Protein AF-A0A813HAI1-F1 (afdb_monomer)

Radius of gyration: 21.04 Å; Cα contacts (8 Å, |Δi|>4): 151; chains: 1; bounding box: 71×45×46 Å

Secondary structure (DSSP, 8-state):
------------GGGS-HHHHHHHHHHHHHHHHHHHHHHHHHTT-HHHHHHHHHHHHHHHHHTTT-TTTHHHHHHHHTSHHHHHHTT-GGGGHHHHHHHHHHHHHHHHHHHHHHHHHHGGGGGG-HHHHHHHHHHHHHHHHHHHHHHHHHHHHHHH---TT-----TTPPP-------

Sequence (178 aa):
MVVPMGMPMSGGLASLPDEARSLLQKTKYFVMGMWFFGLLFAIYSPISALSTLCLAIFGTYLLMEDPQMSNCYAIIRRSLVGQCCGTGGMQMLMPFLLLSAINTLVDSMQLIQLFSVYGVATFKFVPIDLLIGIWVCELGSTVLCYRVMKLVLPTMQGPLDAYQQLPNGPPGQQLGFA

pLDDT: mean 85.38, std 16.86, range [42.47, 98.31]

Solvent-accessible surface area (backbone atoms only — not comparable to full-atom values): 10055 Å² total; per-residue (Å²): 133,88,72,80,76,74,77,82,74,78,67,56,79,87,72,49,56,68,68,42,49,55,43,54,65,53,38,50,58,26,33,53,44,20,46,54,34,19,59,60,38,30,77,80,40,50,78,69,19,45,59,44,40,51,49,23,50,40,42,38,32,38,38,46,87,38,81,88,43,33,66,60,31,57,57,48,48,75,38,77,60,23,75,74,61,54,92,42,24,76,75,30,47,60,63,40,35,54,51,28,47,52,51,31,52,54,47,50,52,52,50,52,54,50,40,72,74,46,47,80,64,42,80,76,39,66,72,52,55,34,49,50,52,32,40,52,21,30,44,52,32,26,56,43,46,51,50,35,48,62,63,49,50,61,72,67,59,56,69,93,68,79,65,72,73,62,96,78,62,75,82,79,77,81,79,77,82,127

Nearest PDB structures (foldseek):
  8ipr-assembly2_D  TM=3.486E-01  e=5.321E+00  Mycolicibacterium smegmatis
  6xyn-assembly1_A-2  TM=2.682E-01  e=4.360E+00  Escherichia coli

Mean predicted aligned error: 8.6 Å

Organism: Polarella glacialis (NCBI:txid89957)

Foldseek 3Di:
DDDPPQDPPVDALVPADPVLNVLLVVLVVLLVLLVVLLVVLCVVPVVLSVLSVVLSLLSLLQCCVPPVSVVVVVVSCPDPVVVVCPNGHPSSLVVSLVSLVVNLVVLVVVLVVLCVVCPPVQVVDPSSVSSVSSSCSSVSSNVSSVVSCVRVVVVVPPDPPVPPPDPDDDPDDPPDDD

Structure (mmCIF, N/CA/C/O backbone):
data_AF-A0A813HAI1-F1
#
_entry.id   AF-A0A813HAI1-F1
#
loop_
_atom_site.group_PDB
_atom_site.id
_atom_site.type_symbol
_atom_site.label_atom_id
_atom_site.label_alt_id
_atom_site.label_comp_id
_atom_site.label_asym_id
_atom_site.label_entity_id
_atom_site.label_seq_id
_atom_site.pdbx_PDB_ins_code
_atom_site.Cartn_x
_atom_site.Cartn_y
_atom_site.Cartn_z
_atom_site.occupancy
_atom_site.B_iso_or_equiv
_atom_site.auth_seq_id
_atom_site.auth_comp_id
_atom_site.auth_asym_id
_atom_site.auth_atom_id
_atom_site.pdbx_PDB_model_num
ATOM 1 N N . MET A 1 1 ? 32.403 5.698 -0.253 1.00 43.53 1 MET A N 1
ATOM 2 C CA . MET A 1 1 ? 30.952 5.827 -0.010 1.00 43.53 1 MET A CA 1
ATOM 3 C C . MET A 1 1 ? 30.267 5.131 -1.171 1.00 43.53 1 MET A C 1
ATOM 5 O O . MET A 1 1 ? 30.341 5.626 -2.287 1.00 43.53 1 MET A O 1
ATOM 9 N N . VAL A 1 2 ? 29.779 3.909 -0.960 1.00 42.47 2 VAL A N 1
ATOM 10 C CA . VAL A 1 2 ? 29.146 3.131 -2.031 1.00 42.47 2 VAL A CA 1
ATOM 11 C C . VAL A 1 2 ? 27.740 3.691 -2.189 1.00 42.47 2 VAL A C 1
ATOM 13 O O . VAL A 1 2 ? 26.884 3.455 -1.344 1.00 42.47 2 VAL A O 1
ATOM 16 N N . VAL A 1 3 ? 27.534 4.518 -3.212 1.00 49.94 3 VAL A N 1
ATOM 17 C CA . VAL A 1 3 ? 26.191 4.928 -3.622 1.00 49.94 3 VAL A CA 1
ATOM 18 C C . VAL A 1 3 ? 25.559 3.684 -4.245 1.00 49.94 3 VAL A C 1
ATOM 20 O O . VAL A 1 3 ? 26.134 3.159 -5.202 1.00 49.94 3 VAL A O 1
ATOM 23 N N . PRO A 1 4 ? 24.439 3.163 -3.715 1.00 46.22 4 PRO A N 1
ATOM 24 C CA . PRO A 1 4 ? 23.741 2.077 -4.375 1.00 46.22 4 PRO A CA 1
ATOM 25 C C . PRO A 1 4 ? 23.307 2.594 -5.746 1.00 46.22 4 PRO A C 1
ATOM 27 O O . PRO A 1 4 ? 22.450 3.472 -5.843 1.00 46.22 4 PRO A O 1
ATOM 30 N N . MET A 1 5 ? 23.949 2.101 -6.807 1.00 50.53 5 MET A N 1
ATOM 31 C CA . MET A 1 5 ? 23.476 2.333 -8.164 1.00 50.53 5 MET A CA 1
ATOM 32 C C . MET A 1 5 ? 22.114 1.657 -8.258 1.00 50.53 5 MET A C 1
ATOM 34 O O . MET A 1 5 ? 22.016 0.432 -8.196 1.00 50.53 5 MET A O 1
ATOM 38 N N . GLY A 1 6 ? 21.061 2.475 -8.320 1.00 52.41 6 GLY A N 1
ATOM 39 C CA . GLY A 1 6 ? 19.710 1.998 -8.555 1.00 52.41 6 GLY A CA 1
ATOM 40 C C . GLY A 1 6 ? 19.733 1.119 -9.795 1.00 52.41 6 GLY A C 1
ATOM 41 O O . GLY A 1 6 ? 20.177 1.561 -10.854 1.00 52.41 6 GLY A O 1
ATOM 42 N N . MET A 1 7 ? 19.316 -0.137 -9.644 1.00 54.88 7 MET A N 1
ATOM 43 C CA . MET 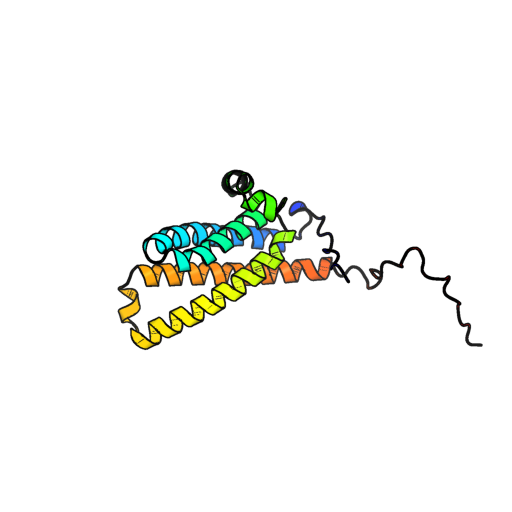A 1 7 ? 19.166 -1.035 -10.781 1.00 54.88 7 MET A CA 1
ATOM 44 C C . MET A 1 7 ? 18.286 -0.325 -11.815 1.00 54.88 7 MET A C 1
ATOM 46 O O . MET A 1 7 ? 17.166 0.069 -11.465 1.00 54.88 7 MET A O 1
ATOM 50 N N . PRO A 1 8 ? 18.761 -0.109 -13.054 1.00 50.34 8 PRO A N 1
ATOM 51 C CA . PRO A 1 8 ? 17.950 0.518 -14.077 1.00 50.34 8 PRO A CA 1
ATOM 52 C C . PRO A 1 8 ? 16.830 -0.452 -14.463 1.00 50.34 8 PRO A C 1
ATOM 54 O O . PRO A 1 8 ? 16.959 -1.251 -15.384 1.00 50.34 8 PRO A O 1
ATOM 57 N N . MET A 1 9 ? 15.695 -0.373 -13.765 1.00 57.38 9 MET A N 1
ATOM 58 C CA . MET A 1 9 ? 14.415 -0.826 -14.301 1.00 57.38 9 MET A CA 1
ATOM 59 C C . MET A 1 9 ? 14.010 0.161 -15.398 1.00 57.38 9 MET A C 1
ATOM 61 O O . MET A 1 9 ? 13.201 1.057 -15.166 1.00 57.38 9 MET A O 1
ATOM 65 N N . SER A 1 10 ? 14.646 0.067 -16.568 1.00 53.22 10 SER A N 1
ATOM 66 C CA . SER A 1 10 ? 14.327 0.895 -17.740 1.00 53.22 10 SER A CA 1
ATOM 67 C C . SER A 1 10 ? 13.237 0.283 -18.629 1.00 53.22 10 SER A C 1
ATOM 69 O O . SER A 1 10 ? 12.880 0.869 -19.648 1.00 53.22 10 SER A O 1
ATOM 71 N N . GLY A 1 11 ? 12.671 -0.865 -18.245 1.00 63.75 11 GLY A N 1
ATOM 72 C CA . GLY A 1 11 ? 11.485 -1.428 -18.889 1.00 63.75 11 GLY A CA 1
ATOM 73 C C . GLY A 1 11 ? 10.212 -0.730 -18.409 1.00 63.75 11 GLY A C 1
ATOM 74 O O . GLY A 1 11 ? 9.909 -0.759 -17.215 1.00 63.75 11 GLY A O 1
ATOM 75 N N . GLY A 1 12 ? 9.471 -0.097 -19.325 1.00 70.50 12 GLY A N 1
ATOM 76 C CA . GLY A 1 12 ? 8.112 0.402 -19.052 1.00 70.50 12 GLY A CA 1
ATOM 77 C C . GLY A 1 12 ? 7.135 -0.744 -18.751 1.00 70.50 12 GLY A C 1
ATOM 78 O O . GLY A 1 12 ? 7.461 -1.905 -19.007 1.00 70.50 12 GLY A O 1
ATOM 79 N N . LEU A 1 13 ? 5.918 -0.467 -18.251 1.00 73.88 13 LEU A N 1
ATOM 80 C CA . LEU A 1 13 ? 4.980 -1.557 -17.907 1.00 73.88 13 LEU A CA 1
ATOM 81 C C . LEU A 1 13 ? 4.632 -2.457 -19.105 1.00 73.88 13 LEU A C 1
ATOM 83 O O . LEU A 1 13 ? 4.238 -3.607 -18.915 1.00 73.88 13 LEU A O 1
ATOM 87 N N . ALA A 1 14 ? 4.798 -1.961 -20.331 1.00 78.38 14 ALA A N 1
ATOM 88 C CA . ALA A 1 14 ? 4.578 -2.721 -21.557 1.00 78.38 14 ALA A CA 1
ATOM 89 C C . ALA A 1 14 ? 5.552 -3.898 -21.759 1.00 78.38 14 ALA A C 1
ATOM 91 O O . ALA A 1 14 ? 5.209 -4.825 -22.484 1.00 78.38 14 ALA A O 1
ATOM 92 N N . SER A 1 15 ? 6.739 -3.884 -21.139 1.00 82.38 15 SER A N 1
ATOM 93 C CA . SER A 1 15 ? 7.706 -4.987 -21.250 1.00 82.38 15 SER A CA 1
ATOM 94 C C . SER A 1 15 ? 7.527 -6.063 -20.176 1.00 82.38 15 SER A C 1
ATOM 96 O O . SER A 1 15 ? 8.296 -7.022 -20.146 1.00 82.38 15 SER A O 1
ATOM 98 N N . LEU A 1 16 ? 6.573 -5.895 -19.253 1.00 84.75 16 LEU A N 1
ATOM 99 C CA . LEU A 1 16 ? 6.325 -6.882 -18.209 1.00 84.75 16 LEU A CA 1
ATOM 100 C C . LEU A 1 16 ? 5.552 -8.094 -18.750 1.00 84.75 16 LEU A C 1
ATOM 102 O O . LEU A 1 16 ? 4.710 -7.933 -19.633 1.00 84.75 16 LEU A O 1
ATOM 106 N N . PRO A 1 17 ? 5.762 -9.290 -18.164 1.00 89.62 17 PRO A N 1
ATOM 107 C CA . PRO A 1 17 ? 4.916 -10.448 -18.427 1.00 89.62 17 PRO A CA 1
ATOM 108 C C . PRO A 1 17 ? 3.434 -10.117 -18.209 1.00 89.62 17 PRO A C 1
ATOM 110 O O . PRO A 1 17 ? 3.085 -9.442 -17.232 1.00 89.62 17 PRO A O 1
ATOM 113 N N . ASP A 1 18 ? 2.558 -10.643 -19.068 1.00 92.25 18 ASP A N 1
ATOM 114 C CA . ASP A 1 18 ? 1.110 -10.384 -19.015 1.00 92.25 18 ASP A CA 1
ATOM 115 C C . ASP A 1 18 ? 0.503 -10.707 -17.641 1.00 92.25 18 ASP A C 1
ATOM 117 O O . ASP A 1 18 ? -0.374 -9.992 -17.147 1.00 92.25 18 ASP A O 1
ATOM 121 N N . GLU A 1 19 ? 1.024 -11.738 -16.968 1.00 93.88 19 GLU A N 1
ATOM 122 C CA . GLU A 1 19 ? 0.610 -12.098 -15.613 1.00 93.88 19 GLU A CA 1
ATOM 123 C C . GLU A 1 19 ? 0.889 -10.963 -14.615 1.00 93.88 19 GLU A C 1
ATOM 125 O O . GLU A 1 19 ? -0.018 -10.541 -13.892 1.00 93.88 19 GLU A O 1
ATOM 130 N N . ALA A 1 20 ? 2.101 -10.402 -14.612 1.00 92.81 20 ALA A N 1
ATOM 131 C CA . ALA A 1 20 ? 2.476 -9.308 -13.717 1.00 92.81 20 ALA A CA 1
ATOM 132 C C . ALA A 1 20 ? 1.651 -8.043 -13.996 1.00 92.81 20 ALA A C 1
ATOM 134 O O . ALA A 1 20 ? 1.194 -7.374 -13.064 1.00 92.81 20 ALA A O 1
ATOM 135 N N . ARG A 1 21 ? 1.380 -7.758 -15.276 1.00 92.12 21 ARG A N 1
ATOM 136 C CA . ARG A 1 21 ? 0.510 -6.651 -15.687 1.00 92.12 21 ARG A CA 1
ATOM 137 C C . ARG A 1 21 ? -0.918 -6.830 -15.171 1.00 92.12 21 ARG A C 1
ATOM 139 O O . ARG A 1 21 ? -1.503 -5.877 -14.656 1.00 92.12 21 ARG A O 1
ATOM 146 N N . SER A 1 22 ? -1.462 -8.046 -15.241 1.00 95.06 22 SER A N 1
ATOM 147 C CA . SER A 1 22 ? -2.800 -8.351 -14.720 1.00 95.06 22 SER A CA 1
ATOM 148 C C . SER A 1 22 ? -2.897 -8.159 -13.199 1.00 95.06 22 SER A C 1
ATOM 150 O O . SER A 1 22 ? -3.922 -7.699 -12.693 1.00 95.06 22 SER A O 1
ATOM 152 N N . LEU A 1 23 ? -1.826 -8.458 -12.454 1.00 95.56 23 LEU A N 1
ATOM 153 C CA . LEU A 1 23 ? -1.775 -8.244 -11.007 1.00 95.56 23 LEU A CA 1
ATOM 154 C C . LEU A 1 23 ? -1.688 -6.752 -10.665 1.00 95.56 23 LEU A C 1
ATOM 156 O O . LEU A 1 23 ? -2.430 -6.300 -9.796 1.00 95.56 23 LEU A O 1
ATOM 160 N N . LEU A 1 24 ? -0.876 -5.973 -11.389 1.00 93.88 24 LEU A N 1
ATOM 161 C CA . LEU A 1 24 ? -0.822 -4.511 -11.231 1.00 93.88 24 LEU A CA 1
ATOM 162 C C . LEU A 1 24 ? -2.181 -3.854 -11.510 1.00 93.88 24 LEU A C 1
ATOM 164 O O . LEU A 1 24 ? -2.613 -2.976 -10.763 1.00 93.88 24 LEU A O 1
ATOM 168 N N . GLN A 1 25 ? -2.909 -4.332 -12.523 1.00 94.50 25 GLN A N 1
ATOM 169 C CA . GLN A 1 25 ? -4.274 -3.877 -12.794 1.00 94.50 25 GLN A CA 1
ATOM 170 C C . GLN A 1 25 ? -5.252 -4.194 -11.659 1.00 94.50 25 GLN A C 1
ATOM 172 O O . GLN A 1 25 ? -6.237 -3.481 -11.508 1.00 94.50 25 GLN A O 1
ATOM 177 N N . LYS A 1 26 ? -5.009 -5.231 -10.849 1.00 96.56 26 LYS A N 1
ATOM 178 C CA . LYS A 1 26 ? -5.809 -5.504 -9.644 1.00 96.56 26 LY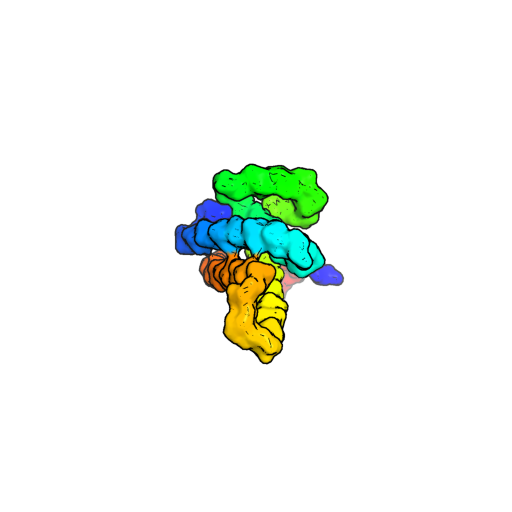S A CA 1
ATOM 179 C C . LYS A 1 26 ? -5.405 -4.591 -8.487 1.00 96.56 26 LYS A C 1
ATOM 181 O O . LYS A 1 26 ? -6.277 -4.116 -7.763 1.00 96.56 26 LYS A O 1
ATOM 186 N N . THR A 1 27 ? -4.113 -4.278 -8.359 1.00 96.25 27 THR A N 1
ATOM 187 C CA . THR A 1 27 ? -3.591 -3.356 -7.338 1.00 96.25 27 THR A CA 1
ATOM 188 C C . THR A 1 27 ? -4.271 -1.985 -7.391 1.00 96.25 27 THR A C 1
ATOM 190 O O . THR A 1 27 ? -4.503 -1.387 -6.343 1.00 96.25 27 THR A O 1
ATOM 193 N N . LYS A 1 28 ? -4.694 -1.509 -8.573 1.00 95.44 28 LYS A N 1
ATOM 194 C CA . LYS A 1 28 ? -5.395 -0.218 -8.702 1.00 95.44 28 LYS A CA 1
ATOM 195 C C . LYS A 1 28 ? -6.666 -0.112 -7.862 1.00 95.44 28 LYS A C 1
ATOM 197 O O . LYS A 1 28 ? -6.938 0.956 -7.326 1.00 95.44 28 LYS A O 1
ATOM 202 N N . TYR A 1 29 ? -7.421 -1.201 -7.711 1.00 97.44 29 TYR A N 1
ATOM 203 C CA . TYR A 1 29 ? -8.650 -1.189 -6.916 1.00 97.44 29 TYR A CA 1
ATOM 204 C C . TYR A 1 29 ? -8.343 -1.002 -5.433 1.00 97.44 29 TYR A C 1
ATOM 206 O O . TYR A 1 29 ? -9.033 -0.244 -4.759 1.00 97.44 29 TYR A O 1
ATOM 214 N N . PHE A 1 30 ? -7.255 -1.605 -4.952 1.00 97.94 30 PHE A N 1
ATOM 215 C CA . PHE A 1 30 ? -6.783 -1.402 -3.587 1.00 97.94 30 PHE A CA 1
ATOM 216 C C . PHE A 1 30 ? -6.236 0.010 -3.371 1.00 97.94 30 PHE A C 1
ATOM 218 O O . PHE A 1 30 ? -6.524 0.611 -2.345 1.00 97.94 30 PHE A O 1
ATOM 225 N N . VAL A 1 31 ? -5.527 0.588 -4.347 1.00 97.38 31 VAL A N 1
ATOM 226 C CA . VAL A 1 31 ? -5.061 1.986 -4.263 1.00 97.38 31 VAL A CA 1
ATOM 227 C C . VAL A 1 31 ? -6.233 2.971 -4.244 1.00 97.38 31 VAL A C 1
ATOM 229 O O . VAL A 1 31 ? -6.237 3.897 -3.437 1.00 97.38 31 VAL A O 1
ATOM 232 N N . MET A 1 32 ? -7.262 2.759 -5.071 1.00 96.75 32 MET A N 1
ATOM 233 C CA . MET A 1 32 ? -8.495 3.557 -5.005 1.00 96.75 32 MET A CA 1
ATOM 234 C C . MET A 1 32 ? -9.219 3.377 -3.664 1.00 96.75 32 MET A C 1
ATOM 236 O O . MET A 1 32 ? -9.707 4.355 -3.102 1.00 96.75 32 MET A O 1
ATOM 240 N N . GLY A 1 33 ? -9.243 2.153 -3.127 1.00 97.25 33 GLY A N 1
ATOM 241 C CA . GLY A 1 33 ? -9.756 1.866 -1.789 1.00 97.25 33 GLY A CA 1
ATOM 242 C C . GLY A 1 33 ? -9.000 2.628 -0.700 1.00 97.25 33 GLY A C 1
ATOM 243 O O . GLY A 1 33 ? -9.631 3.267 0.133 1.00 97.25 33 GLY A O 1
ATOM 244 N N . MET A 1 34 ? -7.665 2.653 -0.753 1.00 97.56 34 MET A N 1
ATOM 245 C CA . MET A 1 34 ? -6.834 3.421 0.183 1.00 97.56 34 MET A CA 1
ATOM 246 C C . MET A 1 34 ? -7.107 4.925 0.104 1.00 97.56 34 MET A C 1
ATOM 248 O O . MET A 1 34 ? -7.192 5.573 1.143 1.00 97.56 34 MET A O 1
ATOM 252 N N . TRP A 1 35 ? -7.310 5.484 -1.093 1.00 97.00 35 TRP A N 1
ATOM 253 C CA . TRP A 1 35 ? -7.747 6.878 -1.233 1.00 97.00 35 TRP A CA 1
ATOM 254 C C . TRP A 1 35 ? -9.104 7.115 -0.573 1.00 97.00 35 TRP A C 1
ATOM 256 O O . TRP A 1 35 ? -9.254 8.051 0.208 1.00 97.00 35 TRP A O 1
ATOM 266 N N . PHE A 1 36 ? -10.088 6.267 -0.867 1.00 97.56 36 PHE A N 1
ATOM 267 C CA . PHE A 1 36 ? -11.443 6.420 -0.350 1.00 97.56 36 PHE A CA 1
ATOM 268 C C . PHE A 1 36 ? -11.501 6.266 1.175 1.00 97.56 36 PHE A C 1
ATOM 270 O O . PHE A 1 36 ? -11.925 7.186 1.875 1.00 97.56 36 PHE A O 1
ATOM 277 N N . PHE A 1 37 ? -11.032 5.133 1.702 1.00 97.62 37 PHE A N 1
ATOM 278 C CA . PHE A 1 37 ? -11.048 4.871 3.138 1.00 97.62 37 PHE A CA 1
ATOM 279 C C . PHE A 1 37 ? -10.090 5.790 3.894 1.00 97.62 37 PHE A C 1
ATOM 281 O O . PHE A 1 37 ? -10.461 6.284 4.953 1.00 97.62 37 PHE A O 1
ATOM 288 N N . GLY A 1 38 ? -8.912 6.093 3.342 1.00 96.69 38 GLY A N 1
ATOM 289 C CA . GLY A 1 38 ? -7.949 7.010 3.952 1.00 96.69 38 GLY A CA 1
ATOM 290 C C . GLY A 1 38 ? -8.493 8.433 4.089 1.00 96.69 38 GLY A C 1
ATOM 291 O O . GLY A 1 38 ? -8.362 9.033 5.152 1.00 96.69 38 GLY A O 1
ATOM 292 N N . LEU A 1 39 ? -9.171 8.968 3.064 1.00 96.88 39 LEU A N 1
ATOM 293 C CA . LEU A 1 39 ? -9.796 10.296 3.144 1.00 96.88 39 LEU A CA 1
ATOM 294 C C . LEU A 1 39 ? -10.947 10.337 4.155 1.00 96.88 39 LEU A C 1
ATOM 296 O O . LEU A 1 39 ? -11.058 11.301 4.909 1.00 96.88 39 LEU A O 1
ATOM 300 N N . LEU A 1 40 ? -11.785 9.296 4.203 1.00 97.00 40 LEU A N 1
ATOM 301 C CA . LEU A 1 40 ? -12.853 9.204 5.204 1.00 97.00 40 LEU A CA 1
ATOM 302 C C . LEU A 1 40 ? -12.285 9.069 6.620 1.00 97.00 40 LEU A C 1
ATOM 304 O O . LEU A 1 40 ? -12.753 9.733 7.544 1.00 97.00 40 LEU A O 1
ATOM 308 N N . PHE A 1 41 ? -11.251 8.249 6.793 1.00 96.19 41 PHE A N 1
ATOM 309 C CA . PHE A 1 41 ? -10.599 8.036 8.079 1.00 96.19 41 PHE A CA 1
ATOM 310 C C . PHE A 1 41 ? -9.858 9.287 8.568 1.00 96.19 41 PHE A C 1
ATOM 312 O O . PHE A 1 41 ? -9.830 9.544 9.772 1.00 96.19 41 PHE A O 1
ATOM 319 N N . ALA A 1 42 ? -9.352 10.127 7.658 1.00 96.12 42 ALA A N 1
ATOM 320 C CA . ALA A 1 42 ? -8.696 11.392 7.995 1.00 96.12 42 ALA A CA 1
ATOM 321 C C . ALA A 1 42 ? -9.606 12.379 8.745 1.00 96.12 42 ALA A C 1
ATOM 323 O O . ALA A 1 42 ? -9.102 13.210 9.498 1.00 96.12 42 ALA A O 1
ATOM 324 N N . ILE A 1 43 ? -10.931 12.270 8.591 1.00 96.44 43 ILE A N 1
ATOM 325 C CA . ILE A 1 43 ? -11.907 13.079 9.339 1.00 96.44 43 ILE A CA 1
ATOM 326 C C . ILE A 1 43 ? -11.894 12.709 10.831 1.00 96.44 43 ILE A C 1
ATOM 328 O O . ILE A 1 43 ? -12.100 13.569 11.684 1.00 96.44 43 ILE A O 1
ATOM 332 N N . TYR A 1 44 ? -11.631 11.439 11.150 1.00 94.31 44 TYR A N 1
ATOM 333 C CA . TYR A 1 44 ? -11.615 10.924 12.520 1.00 94.31 44 TYR A CA 1
ATOM 334 C C . TYR A 1 44 ? -10.217 10.971 13.146 1.00 94.31 44 TYR A C 1
ATOM 336 O O . TYR A 1 44 ? -10.074 11.355 14.305 1.00 94.31 44 TYR A O 1
ATOM 344 N N . SER A 1 45 ? -9.187 10.573 12.394 1.00 94.06 45 SER A N 1
ATOM 345 C CA . SER A 1 45 ? -7.801 10.498 12.864 1.00 94.06 45 SER A CA 1
ATOM 346 C C . SER A 1 45 ? -6.830 10.935 11.758 1.00 94.06 45 SER A C 1
ATOM 348 O O . SER A 1 45 ? -6.277 10.099 11.037 1.00 94.06 45 SER A O 1
ATOM 350 N N . PRO A 1 46 ? -6.596 12.251 11.593 1.00 92.62 46 PRO A N 1
ATOM 351 C CA . PRO A 1 46 ? -5.835 12.785 10.461 1.00 92.62 46 PRO A CA 1
ATOM 352 C C . PRO A 1 46 ? -4.370 12.337 10.458 1.00 92.62 46 PRO A C 1
ATOM 354 O O . PRO A 1 46 ? -3.806 12.084 9.397 1.00 92.62 46 PRO A O 1
ATOM 357 N N . ILE A 1 47 ? -3.754 12.202 11.638 1.00 92.75 47 ILE A N 1
ATOM 358 C CA . ILE A 1 47 ? -2.349 11.785 11.762 1.00 92.75 47 ILE A CA 1
ATOM 359 C C . ILE A 1 47 ? -2.184 10.324 11.337 1.00 92.75 47 ILE A C 1
ATOM 361 O O . ILE A 1 47 ? -1.251 10.004 10.607 1.00 92.75 47 ILE A O 1
ATOM 365 N N . SER A 1 48 ? -3.103 9.449 11.755 1.00 90.44 48 SER A N 1
ATOM 366 C CA . SER A 1 48 ? -3.054 8.034 11.382 1.00 90.44 48 SER A CA 1
ATOM 367 C C . SER A 1 48 ? -3.392 7.831 9.907 1.00 90.44 48 SER A C 1
ATOM 369 O O . SER A 1 48 ? -2.753 7.031 9.244 1.00 90.44 48 SER A O 1
ATOM 371 N N . ALA A 1 49 ? -4.346 8.591 9.364 1.00 94.69 49 ALA A N 1
ATOM 372 C CA . ALA A 1 49 ? -4.700 8.510 7.948 1.00 94.69 49 ALA A CA 1
ATOM 373 C C . ALA A 1 49 ? -3.572 8.978 7.012 1.00 94.69 49 ALA A C 1
ATOM 375 O O . ALA A 1 49 ? -3.539 8.593 5.844 1.00 94.69 49 ALA A O 1
ATOM 376 N N . LEU A 1 50 ? -2.637 9.800 7.502 1.00 95.19 50 LEU A N 1
ATOM 377 C CA . LEU A 1 50 ? -1.534 10.319 6.699 1.00 95.19 50 LEU A CA 1
ATOM 378 C C . LEU A 1 50 ? -0.624 9.202 6.165 1.00 95.19 50 LEU A C 1
ATOM 380 O O . LEU A 1 50 ? -0.174 9.301 5.026 1.00 95.19 50 LEU A O 1
ATOM 384 N N . SER A 1 51 ? -0.380 8.129 6.928 1.00 95.12 51 SER A N 1
ATOM 385 C CA . SER A 1 51 ? 0.428 6.994 6.451 1.00 95.12 51 SER A CA 1
ATOM 386 C C . SER A 1 51 ? -0.242 6.283 5.271 1.00 95.12 51 SER A C 1
ATOM 388 O O . SER A 1 51 ? 0.410 6.040 4.254 1.00 95.12 51 SER A O 1
ATOM 390 N N . THR A 1 52 ? -1.547 6.019 5.366 1.00 96.50 52 THR A N 1
ATOM 391 C CA . THR A 1 52 ? -2.350 5.406 4.301 1.00 96.50 52 THR A CA 1
ATOM 392 C C . THR A 1 52 ? -2.455 6.312 3.078 1.00 96.50 52 THR A C 1
ATOM 394 O O . THR A 1 52 ? -2.317 5.845 1.950 1.00 96.50 52 THR A O 1
ATOM 397 N N . LEU A 1 53 ? -2.645 7.623 3.266 1.00 96.75 53 LEU A N 1
ATOM 398 C CA . LEU A 1 53 ? -2.694 8.587 2.161 1.00 96.75 53 LEU A CA 1
ATOM 399 C C . LEU A 1 53 ? -1.340 8.707 1.452 1.00 96.75 53 LEU A C 1
ATOM 401 O O . LEU A 1 53 ? -1.291 8.724 0.223 1.00 96.75 53 LEU A O 1
ATOM 405 N N . CYS A 1 54 ? -0.234 8.725 2.200 1.00 95.31 54 CYS A N 1
ATOM 406 C CA . CYS A 1 54 ? 1.107 8.641 1.627 1.00 95.31 54 CYS A CA 1
ATOM 407 C C . CYS A 1 54 ? 1.262 7.363 0.801 1.00 95.31 54 CYS A C 1
ATOM 409 O O . CYS A 1 54 ? 1.707 7.423 -0.345 1.00 95.31 54 CYS A O 1
ATOM 411 N N . LEU A 1 55 ? 0.840 6.215 1.332 1.00 96.12 55 LEU A N 1
ATOM 412 C CA . LEU A 1 55 ? 0.899 4.950 0.609 1.00 96.12 55 LEU A CA 1
ATOM 413 C C . LEU A 1 55 ? 0.041 4.969 -0.665 1.00 96.12 55 LEU A C 1
ATOM 415 O O . LEU A 1 55 ? 0.499 4.526 -1.719 1.00 96.12 55 LEU A O 1
ATOM 419 N N . ALA A 1 56 ? -1.156 5.553 -0.605 1.00 97.06 56 ALA A N 1
ATOM 420 C CA . ALA A 1 56 ? -2.023 5.747 -1.761 1.00 97.06 56 ALA A CA 1
ATOM 421 C C . ALA A 1 56 ? -1.348 6.613 -2.837 1.00 97.06 56 ALA A C 1
ATOM 423 O O . ALA A 1 56 ? -1.437 6.294 -4.022 1.00 97.06 56 ALA A O 1
ATOM 424 N N . ILE A 1 57 ? -0.598 7.650 -2.441 1.00 95.75 57 ILE A N 1
ATOM 425 C CA . ILE A 1 57 ? 0.216 8.457 -3.358 1.00 95.75 57 ILE A CA 1
ATOM 426 C C . ILE A 1 57 ? 1.294 7.598 -4.034 1.00 95.75 57 ILE A C 1
ATOM 428 O O . ILE A 1 57 ? 1.372 7.595 -5.264 1.00 95.75 57 ILE A O 1
ATOM 432 N N . PHE A 1 58 ? 2.091 6.837 -3.274 1.00 95.56 58 PHE A N 1
ATOM 433 C CA . PHE A 1 58 ? 3.098 5.926 -3.843 1.00 95.56 58 PHE A CA 1
ATOM 434 C C . PHE A 1 58 ? 2.466 4.907 -4.805 1.00 95.56 58 PHE A C 1
ATOM 436 O O . PHE A 1 58 ? 3.008 4.658 -5.882 1.00 95.56 58 PHE A O 1
ATOM 443 N N . GLY A 1 59 ? 1.290 4.377 -4.461 1.00 95.94 59 GLY A N 1
ATOM 444 C CA . GLY A 1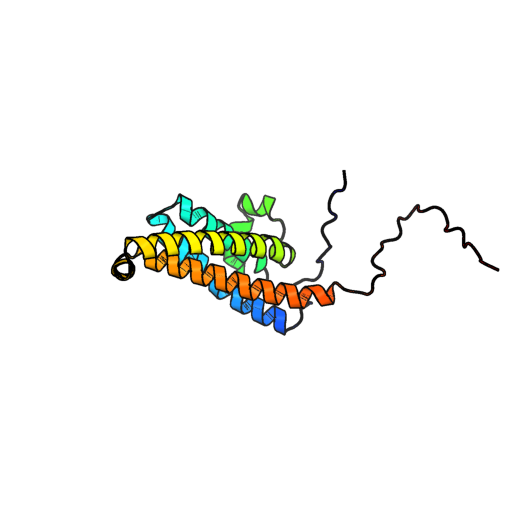 59 ? 0.510 3.485 -5.319 1.00 95.94 59 GLY A CA 1
ATOM 445 C C . GLY A 1 59 ? 0.056 4.155 -6.618 1.00 95.94 59 GLY A C 1
ATOM 446 O O . GLY A 1 59 ? 0.138 3.547 -7.685 1.00 95.94 59 GLY A O 1
ATOM 447 N N . THR A 1 60 ? -0.350 5.427 -6.570 1.00 96.50 60 THR A N 1
ATOM 448 C CA . THR A 1 60 ? -0.681 6.202 -7.774 1.00 96.50 60 THR A CA 1
ATOM 449 C C . THR A 1 60 ? 0.549 6.423 -8.663 1.00 96.50 60 THR A C 1
ATOM 451 O O . THR A 1 60 ? 0.436 6.314 -9.882 1.00 96.50 60 THR A O 1
ATOM 454 N N . TYR A 1 61 ? 1.734 6.672 -8.090 1.00 94.88 61 TYR A N 1
ATOM 455 C CA . TYR A 1 61 ? 2.982 6.743 -8.868 1.00 94.88 61 TYR A CA 1
ATOM 456 C C . TYR A 1 61 ? 3.361 5.401 -9.495 1.00 94.88 61 TYR A C 1
ATOM 458 O O . TYR A 1 61 ? 3.822 5.376 -10.636 1.00 94.88 61 TYR A O 1
ATOM 466 N N . LEU A 1 62 ? 3.166 4.292 -8.778 1.00 94.81 62 LEU A N 1
ATOM 467 C CA . LEU A 1 62 ? 3.388 2.946 -9.311 1.00 94.81 62 LEU A CA 1
ATOM 468 C C . LEU A 1 62 ? 2.492 2.676 -10.533 1.00 94.81 62 LEU A C 1
ATOM 470 O O . LEU A 1 62 ? 2.935 2.070 -11.506 1.00 94.81 62 LEU A O 1
ATOM 474 N N . LEU A 1 63 ? 1.254 3.169 -10.500 1.00 94.75 63 LEU A N 1
ATOM 475 C CA . LEU A 1 63 ? 0.231 2.968 -11.529 1.00 94.75 63 LEU A CA 1
ATOM 476 C C . LEU A 1 63 ? 0.135 4.125 -12.536 1.00 94.75 63 LEU A C 1
ATOM 478 O O . LEU A 1 63 ? -0.911 4.307 -13.156 1.00 94.75 63 LEU A O 1
ATOM 482 N N . MET A 1 64 ? 1.206 4.903 -12.729 1.00 94.38 64 MET A N 1
ATOM 483 C CA . MET A 1 64 ? 1.187 6.088 -13.603 1.00 94.38 64 MET A CA 1
ATOM 484 C C . MET A 1 64 ? 0.775 5.795 -15.058 1.00 94.38 64 MET A C 1
ATOM 486 O O . MET A 1 64 ? 0.264 6.678 -15.741 1.00 94.38 64 MET A O 1
ATOM 490 N N . GLU A 1 65 ? 1.016 4.569 -15.537 1.00 91.12 65 GLU A N 1
ATOM 491 C CA . GLU A 1 65 ? 0.685 4.138 -16.901 1.00 91.12 65 GLU A CA 1
ATOM 492 C C . GLU A 1 65 ? -0.781 3.677 -17.042 1.00 91.12 65 GLU A C 1
ATOM 494 O O . GLU A 1 65 ? -1.233 3.408 -18.155 1.00 91.12 65 GLU A O 1
ATOM 499 N N . ASP A 1 66 ? -1.549 3.581 -15.945 1.00 91.81 66 ASP A N 1
ATOM 500 C CA . ASP A 1 66 ? -2.966 3.209 -16.000 1.00 91.81 66 ASP A CA 1
ATOM 501 C C . ASP A 1 66 ? -3.840 4.420 -16.405 1.00 91.81 66 ASP A C 1
ATOM 503 O O . ASP A 1 66 ? -3.814 5.462 -15.736 1.00 91.81 66 ASP A O 1
ATOM 507 N N . PRO A 1 67 ? -4.669 4.305 -17.464 1.00 91.31 67 PRO A N 1
ATOM 508 C CA . PRO A 1 67 ? -5.505 5.408 -17.937 1.00 91.31 67 PRO A CA 1
ATOM 509 C C . PRO A 1 67 ? -6.463 5.969 -16.882 1.00 91.31 67 PRO A C 1
ATOM 511 O O . PRO A 1 67 ? -6.740 7.168 -16.898 1.00 91.31 67 PRO A O 1
ATOM 514 N N . GLN A 1 68 ? -6.958 5.138 -15.958 1.00 92.12 68 GLN A N 1
ATOM 515 C CA . GLN A 1 68 ? -7.919 5.554 -14.933 1.00 92.12 68 GLN A CA 1
ATOM 516 C C . GLN A 1 68 ? -7.243 6.362 -1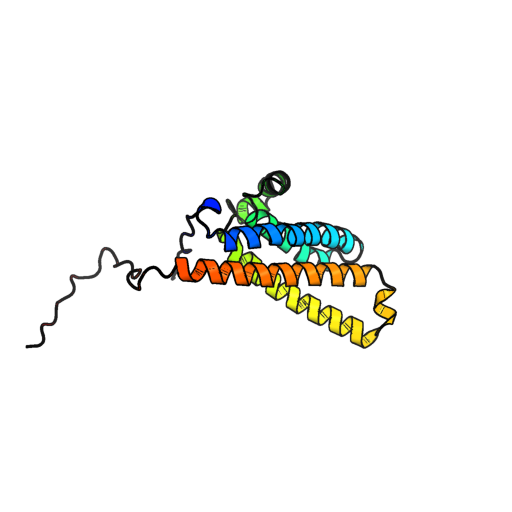3.819 1.00 92.12 68 GLN A C 1
ATOM 518 O O . GLN A 1 68 ? -7.858 7.263 -13.253 1.00 92.12 68 GLN A O 1
ATOM 523 N N . MET A 1 69 ? -5.967 6.082 -13.541 1.00 91.06 69 MET A N 1
ATOM 524 C CA . MET A 1 69 ? -5.168 6.801 -12.543 1.00 91.06 69 MET A CA 1
ATOM 525 C C . MET A 1 69 ? -4.433 8.020 -13.119 1.00 91.06 69 MET A C 1
ATOM 527 O O . MET A 1 69 ? -3.978 8.867 -12.349 1.00 91.06 69 MET A O 1
ATOM 531 N N . SER A 1 70 ? -4.354 8.150 -14.448 1.00 90.56 70 SER A N 1
ATOM 532 C CA . SER A 1 70 ? -3.602 9.204 -15.148 1.00 90.56 70 SER A CA 1
ATOM 533 C C . SER A 1 70 ? -3.904 10.630 -14.660 1.00 90.56 70 SER A C 1
ATOM 535 O O . SER A 1 70 ? -2.982 11.409 -14.412 1.00 90.56 70 SER A O 1
ATOM 537 N N . ASN A 1 71 ? -5.179 10.969 -14.448 1.00 91.50 71 ASN A N 1
ATOM 538 C CA . ASN A 1 71 ? -5.592 12.293 -13.970 1.00 91.50 71 ASN A CA 1
ATOM 539 C C . ASN A 1 71 ? -5.142 12.553 -12.527 1.00 91.50 71 ASN A C 1
ATOM 541 O O . ASN A 1 71 ? -4.627 13.628 -12.219 1.00 91.50 71 ASN A O 1
ATOM 545 N N . CYS A 1 72 ? -5.303 11.561 -11.647 1.00 91.38 72 CYS A N 1
ATOM 546 C CA . CYS A 1 72 ? -4.863 11.654 -10.256 1.00 91.38 72 CYS A CA 1
ATOM 547 C C . CYS A 1 72 ? -3.336 11.805 -10.191 1.00 91.38 72 CYS A C 1
ATOM 549 O O . CYS A 1 72 ? -2.823 12.716 -9.541 1.00 91.38 72 CYS A O 1
ATOM 551 N N . TYR A 1 73 ? -2.615 10.990 -10.962 1.00 93.62 73 TYR A N 1
ATOM 552 C CA . TYR A 1 73 ? -1.170 11.095 -11.116 1.00 93.62 73 TYR A CA 1
ATOM 553 C C . TYR A 1 73 ? -0.742 12.480 -11.625 1.00 93.62 73 TYR A C 1
ATOM 555 O O . TYR A 1 73 ? 0.170 13.076 -11.059 1.00 93.62 73 TYR A O 1
ATOM 563 N N . ALA A 1 74 ? -1.417 13.045 -12.631 1.00 93.06 74 ALA A N 1
ATOM 564 C CA . ALA A 1 74 ? -1.089 14.367 -13.166 1.00 93.06 74 ALA A CA 1
ATOM 565 C C . ALA A 1 74 ? -1.233 15.489 -12.122 1.00 93.06 74 ALA A C 1
ATOM 567 O O . ALA A 1 74 ? -0.420 16.416 -12.103 1.00 93.06 74 ALA A O 1
ATOM 568 N N . ILE A 1 75 ? -2.234 15.401 -11.241 1.00 92.25 75 ILE A N 1
ATOM 569 C CA . ILE A 1 75 ? -2.424 16.349 -10.133 1.00 92.25 75 ILE A CA 1
ATOM 570 C C . ILE A 1 75 ? -1.296 16.192 -9.111 1.00 92.25 75 ILE A C 1
ATOM 572 O O . ILE A 1 75 ? -0.632 17.169 -8.763 1.00 92.25 75 ILE A O 1
ATOM 576 N N . ILE A 1 76 ? -1.032 14.961 -8.667 1.00 91.62 76 ILE A N 1
ATOM 577 C CA . ILE A 1 76 ? -0.017 14.685 -7.645 1.00 91.62 76 ILE A CA 1
ATOM 578 C C . ILE A 1 76 ? 1.386 15.031 -8.159 1.00 91.62 76 ILE A C 1
ATOM 580 O O . ILE A 1 76 ? 2.191 15.589 -7.414 1.00 91.62 76 ILE A O 1
ATOM 584 N N . ARG A 1 77 ? 1.681 14.782 -9.435 1.00 92.19 77 ARG A N 1
ATOM 585 C CA . ARG A 1 77 ? 2.972 15.107 -10.056 1.00 92.19 77 ARG A CA 1
ATOM 586 C C . ARG A 1 77 ? 3.280 16.603 -10.059 1.00 92.19 77 ARG A C 1
ATOM 588 O O . ARG A 1 77 ? 4.445 16.983 -10.025 1.00 92.19 77 ARG A O 1
ATOM 595 N N . ARG A 1 78 ? 2.256 17.459 -10.089 1.00 91.31 78 ARG A N 1
ATOM 596 C CA . ARG A 1 78 ? 2.422 18.920 -10.000 1.00 91.31 78 ARG A CA 1
ATOM 597 C C . ARG A 1 78 ? 2.692 19.408 -8.573 1.00 91.31 78 ARG A C 1
ATOM 599 O O . ARG A 1 78 ? 3.055 20.566 -8.397 1.00 91.31 78 ARG A O 1
ATOM 606 N N . SER A 1 79 ? 2.510 18.553 -7.568 1.00 91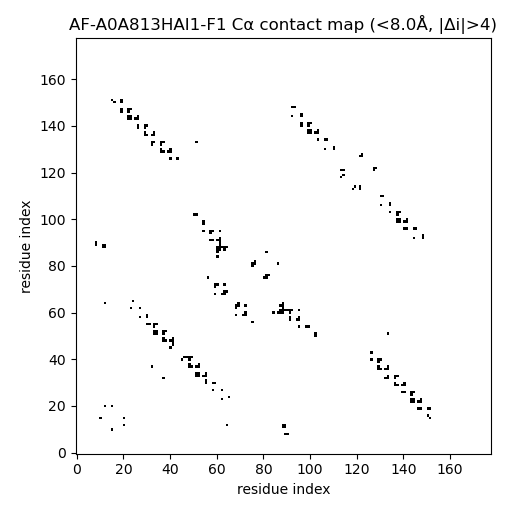.38 79 SER A N 1
ATOM 607 C CA . SER A 1 79 ? 2.794 18.872 -6.167 1.00 91.38 79 SER A CA 1
ATOM 608 C C . SER A 1 79 ? 4.276 18.671 -5.815 1.00 91.38 79 SER A C 1
ATOM 610 O O . SER A 1 79 ? 5.041 18.095 -6.589 1.00 91.38 79 SER A O 1
ATOM 612 N N . LEU A 1 80 ? 4.674 19.083 -4.605 1.00 86.31 80 LEU A N 1
ATOM 613 C CA . LEU A 1 80 ? 6.023 18.857 -4.061 1.00 86.31 80 LEU A CA 1
ATOM 614 C C . LEU A 1 80 ? 6.435 17.376 -4.083 1.00 86.31 80 LEU A C 1
ATOM 616 O O . LEU A 1 80 ? 7.610 17.060 -4.263 1.00 86.31 80 LEU A O 1
ATOM 620 N N . VAL A 1 81 ? 5.471 16.457 -3.970 1.00 86.44 81 VAL A N 1
ATOM 621 C CA . VAL A 1 81 ? 5.744 15.015 -4.013 1.00 86.44 81 VAL A CA 1
ATOM 622 C C . VAL A 1 81 ? 6.285 14.589 -5.380 1.00 86.44 81 VAL A C 1
ATOM 624 O O . VAL A 1 81 ? 7.149 13.718 -5.445 1.00 86.44 81 VAL A O 1
ATOM 627 N N . GLY A 1 82 ? 5.858 15.238 -6.468 1.00 85.19 82 GLY A N 1
ATOM 628 C CA . GLY A 1 82 ? 6.349 14.938 -7.818 1.00 85.19 82 GLY A CA 1
ATOM 629 C C . GLY A 1 82 ? 7.796 15.318 -8.063 1.00 85.19 82 GLY A C 1
ATOM 630 O O . GLY A 1 82 ? 8.468 14.666 -8.858 1.00 85.19 82 GLY A O 1
ATOM 631 N N . GLN A 1 83 ? 8.313 16.303 -7.331 1.00 86.81 83 GLN A N 1
ATOM 632 C CA . GLN A 1 83 ? 9.737 16.631 -7.375 1.00 86.81 83 GLN A CA 1
ATOM 633 C C . GLN A 1 83 ? 10.583 15.564 -6.666 1.00 86.81 83 GLN A C 1
ATOM 635 O O . GLN A 1 83 ? 11.712 15.311 -7.073 1.00 86.81 83 GLN A O 1
ATOM 640 N N . CYS A 1 84 ? 10.032 14.913 -5.637 1.00 85.38 84 CYS A N 1
ATOM 641 C CA . CYS A 1 84 ? 10.724 13.894 -4.848 1.00 85.38 84 CYS A CA 1
ATOM 642 C C . CYS A 1 84 ? 10.651 12.493 -5.479 1.00 85.38 84 CYS A C 1
ATOM 644 O O . CYS A 1 84 ? 11.647 11.777 -5.518 1.00 85.38 84 CYS A O 1
ATOM 646 N N . CYS A 1 85 ? 9.481 12.102 -5.989 1.00 82.94 85 CYS A N 1
ATOM 647 C CA . CYS A 1 85 ? 9.214 10.747 -6.483 1.00 82.94 85 CYS A CA 1
ATOM 648 C C . CYS A 1 85 ? 9.605 10.526 -7.958 1.00 82.94 85 CYS A C 1
ATOM 650 O O . CYS A 1 85 ? 9.551 9.398 -8.450 1.00 82.94 85 CYS A O 1
ATOM 652 N N . GLY A 1 86 ? 9.998 11.585 -8.672 1.00 87.38 86 GLY A N 1
ATOM 653 C CA . GLY A 1 86 ? 10.437 11.505 -10.063 1.00 87.38 86 GLY A CA 1
ATOM 654 C C . GLY A 1 86 ? 9.321 11.093 -11.026 1.00 87.38 86 GLY A C 1
ATOM 655 O O . GLY A 1 86 ? 8.163 11.490 -10.881 1.00 87.38 86 GLY A O 1
ATOM 656 N N . THR A 1 87 ? 9.669 10.319 -12.058 1.00 87.38 87 THR A N 1
ATOM 657 C CA . THR A 1 87 ? 8.702 9.876 -13.073 1.00 87.38 87 THR A CA 1
ATOM 658 C C . THR A 1 87 ? 7.698 8.869 -12.521 1.00 87.38 87 THR A C 1
ATOM 660 O O . THR A 1 87 ? 6.537 8.953 -12.895 1.00 87.38 87 THR A O 1
ATOM 663 N N . GLY A 1 88 ? 8.080 7.992 -11.591 1.00 89.12 88 GLY A N 1
ATOM 664 C CA . GLY A 1 88 ? 7.220 6.915 -11.088 1.00 89.12 88 GLY A CA 1
ATOM 665 C C . GLY A 1 88 ? 7.369 5.605 -11.873 1.00 89.12 88 GLY A C 1
ATOM 666 O O . GLY A 1 88 ? 8.423 5.333 -12.449 1.00 89.12 88 GLY A O 1
ATOM 667 N N . GLY A 1 89 ? 6.323 4.776 -11.869 1.00 90.44 89 GLY A N 1
ATOM 668 C CA . GLY A 1 89 ? 6.292 3.463 -12.519 1.00 90.44 89 GLY A CA 1
ATOM 669 C C . GLY A 1 89 ? 6.910 2.349 -11.674 1.00 90.44 89 GLY A C 1
ATOM 670 O O . GLY A 1 89 ? 6.847 2.368 -10.445 1.00 90.44 89 GLY A O 1
ATOM 671 N N . MET A 1 90 ? 7.536 1.369 -12.331 1.00 90.44 90 MET A N 1
ATOM 672 C CA . MET A 1 90 ? 8.067 0.159 -11.681 1.00 90.44 90 MET A CA 1
ATOM 673 C C . MET A 1 90 ? 9.149 0.423 -10.626 1.00 90.44 90 MET A C 1
ATOM 675 O O . MET A 1 90 ? 9.296 -0.359 -9.689 1.00 90.44 90 MET A O 1
ATOM 679 N N . GLN A 1 91 ? 9.861 1.548 -10.714 1.00 89.50 91 GLN A N 1
ATOM 680 C CA . GLN A 1 91 ? 10.837 1.966 -9.699 1.00 89.50 91 GLN A CA 1
ATOM 681 C C . GLN A 1 91 ? 10.181 2.209 -8.330 1.00 89.50 91 GLN A C 1
ATOM 683 O O . GLN A 1 91 ? 10.817 2.037 -7.292 1.00 89.50 91 GLN A O 1
ATOM 688 N N . MET A 1 92 ? 8.886 2.539 -8.321 1.00 92.25 92 MET A N 1
ATOM 689 C CA . MET A 1 92 ? 8.106 2.762 -7.105 1.00 92.25 92 MET A CA 1
ATOM 690 C C . MET A 1 92 ? 7.556 1.466 -6.503 1.00 92.25 92 MET A C 1
ATOM 692 O O . MET A 1 92 ? 7.005 1.503 -5.406 1.00 92.25 92 MET A O 1
ATOM 696 N N . LEU A 1 93 ? 7.733 0.314 -7.163 1.00 93.31 93 LEU A N 1
ATOM 697 C CA . LEU A 1 93 ? 7.219 -0.968 -6.675 1.00 93.31 93 LEU A CA 1
ATOM 698 C C . LEU A 1 93 ? 7.844 -1.348 -5.330 1.00 93.31 93 LEU A C 1
ATOM 700 O O . LEU A 1 93 ? 7.129 -1.721 -4.406 1.00 93.31 93 LEU A O 1
ATOM 704 N N . MET A 1 94 ? 9.170 -1.244 -5.217 1.00 93.12 94 MET A N 1
ATOM 705 C CA . MET A 1 94 ? 9.902 -1.607 -4.002 1.00 93.12 94 MET A CA 1
ATOM 706 C C . MET A 1 94 ? 9.569 -0.695 -2.807 1.00 93.12 94 MET A C 1
ATOM 708 O O . MET A 1 94 ? 9.200 -1.231 -1.760 1.00 93.12 94 MET A O 1
ATOM 712 N N . PRO A 1 95 ? 9.642 0.652 -2.915 1.00 93.62 95 PRO A N 1
ATOM 713 C CA . PRO A 1 95 ? 9.263 1.515 -1.798 1.00 93.62 95 PRO A CA 1
ATOM 714 C C . PRO A 1 95 ? 7.784 1.355 -1.425 1.00 93.62 95 PRO A C 1
ATOM 716 O O . PRO A 1 95 ? 7.472 1.289 -0.240 1.00 93.62 95 PRO A O 1
ATOM 719 N N . PHE A 1 96 ? 6.880 1.201 -2.400 1.00 95.75 96 PHE A N 1
ATOM 720 C CA . PHE A 1 96 ? 5.465 0.936 -2.127 1.00 95.75 96 PHE A CA 1
ATOM 721 C C . PHE A 1 96 ? 5.251 -0.397 -1.394 1.00 95.75 96 PHE A C 1
ATOM 723 O O . PHE A 1 96 ? 4.487 -0.463 -0.432 1.00 95.75 96 PHE A O 1
ATOM 730 N N . LEU A 1 97 ? 5.944 -1.463 -1.803 1.00 96.44 97 LEU A N 1
ATOM 731 C CA . LEU A 1 97 ? 5.848 -2.768 -1.152 1.00 96.44 97 LEU A CA 1
ATOM 732 C C . LEU A 1 97 ? 6.336 -2.712 0.301 1.00 96.44 97 LEU A C 1
ATOM 734 O O . LEU A 1 97 ? 5.681 -3.252 1.187 1.00 96.44 97 LEU A O 1
ATOM 738 N N . LEU A 1 98 ? 7.468 -2.054 0.548 1.00 96.06 98 LEU A N 1
ATOM 739 C CA . LEU A 1 98 ? 8.037 -1.944 1.889 1.00 96.06 98 LEU A CA 1
ATOM 740 C C . LEU A 1 98 ? 7.144 -1.103 2.808 1.00 96.06 98 LEU A C 1
ATOM 742 O O . LEU A 1 98 ? 6.849 -1.526 3.923 1.00 96.06 98 LEU A O 1
ATOM 746 N N . LEU A 1 99 ? 6.675 0.052 2.330 1.00 96.00 99 LEU A N 1
ATOM 747 C CA . LEU A 1 99 ? 5.784 0.918 3.101 1.00 96.00 99 LEU A CA 1
ATOM 748 C C . LEU A 1 99 ? 4.430 0.249 3.366 1.00 96.00 99 LEU A C 1
ATOM 750 O O . LEU A 1 99 ? 3.965 0.276 4.500 1.00 96.00 99 LEU A O 1
ATOM 754 N N . SER A 1 100 ? 3.832 -0.411 2.366 1.00 96.88 100 SER A N 1
ATOM 755 C CA . SER A 1 100 ? 2.565 -1.136 2.556 1.00 96.88 100 SER A CA 1
ATOM 756 C C . SER A 1 100 ? 2.701 -2.289 3.545 1.00 96.88 100 SER A C 1
ATOM 758 O O . SER A 1 100 ? 1.822 -2.471 4.381 1.00 96.88 100 SER A O 1
ATOM 760 N N . ALA A 1 101 ? 3.813 -3.030 3.512 1.00 97.75 101 ALA A N 1
ATOM 761 C CA . ALA A 1 101 ? 4.060 -4.107 4.464 1.00 97.75 101 ALA A CA 1
ATOM 762 C C . ALA A 1 101 ? 4.199 -3.588 5.905 1.00 97.75 101 ALA A C 1
ATOM 764 O O . ALA A 1 101 ? 3.657 -4.196 6.828 1.00 97.75 101 ALA A O 1
ATOM 765 N N . ILE A 1 102 ? 4.899 -2.463 6.100 1.00 96.88 102 ILE A N 1
ATOM 766 C CA . ILE A 1 102 ? 5.042 -1.831 7.418 1.00 96.88 102 ILE A CA 1
ATOM 767 C C . ILE A 1 102 ? 3.690 -1.314 7.914 1.00 96.88 102 ILE A C 1
ATOM 769 O O . ILE A 1 102 ? 3.320 -1.629 9.044 1.00 96.88 102 ILE A O 1
ATOM 773 N N . ASN A 1 103 ? 2.941 -0.576 7.086 1.00 95.69 103 ASN A N 1
ATOM 774 C CA . ASN A 1 103 ? 1.622 -0.076 7.477 1.00 95.69 103 ASN A CA 1
ATOM 775 C C . ASN A 1 103 ? 0.676 -1.231 7.824 1.00 95.69 103 ASN A C 1
ATOM 777 O O . ASN A 1 103 ? 0.117 -1.243 8.914 1.00 95.69 103 ASN A O 1
ATOM 781 N N . THR A 1 104 ? 0.628 -2.277 6.991 1.00 97.38 104 THR A N 1
ATOM 782 C CA . THR A 1 104 ? -0.196 -3.468 7.249 1.00 97.38 104 THR A CA 1
ATOM 783 C C . THR A 1 104 ? 0.124 -4.089 8.609 1.00 97.38 104 THR A C 1
ATOM 785 O O . THR A 1 104 ? -0.781 -4.514 9.329 1.00 97.38 104 THR A O 1
ATOM 788 N N . LEU A 1 105 ? 1.405 -4.160 8.992 1.00 97.44 105 LEU A N 1
ATOM 789 C CA . LEU A 1 105 ? 1.820 -4.692 10.291 1.00 97.44 105 LEU A CA 1
ATOM 790 C C . LEU A 1 105 ? 1.353 -3.792 11.441 1.00 97.44 105 LEU A C 1
ATOM 792 O O . LEU A 1 105 ? 0.804 -4.298 12.421 1.00 97.44 105 LEU A O 1
ATOM 796 N N . VAL A 1 106 ? 1.543 -2.477 11.319 1.00 96.38 106 VAL A N 1
ATOM 797 C CA . VAL A 1 106 ? 1.117 -1.501 12.333 1.00 96.38 106 VAL A CA 1
ATOM 798 C C . VAL A 1 106 ? -0.404 -1.525 12.502 1.00 96.38 106 VAL A C 1
ATOM 800 O O . VAL A 1 106 ? -0.885 -1.644 13.629 1.00 96.38 106 VAL A O 1
ATOM 803 N N . ASP A 1 107 ? -1.155 -1.515 11.405 1.00 95.75 107 ASP A N 1
ATOM 804 C CA . ASP A 1 107 ? -2.617 -1.568 11.408 1.00 95.75 107 ASP A CA 1
ATOM 805 C C . ASP A 1 107 ? -3.128 -2.894 11.984 1.00 95.75 107 ASP A C 1
ATOM 807 O O . ASP A 1 107 ? -4.075 -2.908 12.771 1.00 95.75 107 ASP A O 1
ATOM 811 N N . SER A 1 108 ? -2.445 -4.013 11.701 1.00 97.12 108 SER A N 1
ATOM 812 C CA . SER A 1 108 ? -2.749 -5.307 12.332 1.00 97.12 108 SER A CA 1
ATOM 813 C C . SER A 1 108 ? -2.610 -5.232 13.854 1.00 97.12 108 SER A C 1
ATOM 815 O O . SER A 1 108 ? -3.475 -5.716 14.582 1.00 97.12 108 SER A O 1
ATOM 817 N N . MET A 1 109 ? -1.532 -4.617 14.353 1.00 96.81 109 MET A N 1
ATOM 818 C CA . MET A 1 109 ? -1.316 -4.456 15.793 1.00 96.81 109 MET A CA 1
ATOM 819 C C . MET A 1 109 ? -2.390 -3.568 16.430 1.00 96.81 109 MET A C 1
ATOM 821 O O . MET A 1 109 ? -2.900 -3.910 17.498 1.00 96.81 109 MET A O 1
ATOM 825 N N . GLN A 1 110 ? -2.769 -2.469 15.772 1.00 94.69 110 GLN A N 1
ATOM 826 C CA . GLN A 1 110 ? -3.836 -1.584 16.244 1.00 94.69 110 GLN A CA 1
ATOM 827 C C . GLN A 1 110 ? -5.190 -2.301 16.289 1.00 94.69 110 GLN A C 1
ATOM 829 O O . GLN A 1 110 ? -5.896 -2.224 17.295 1.00 94.69 110 GLN A O 1
ATOM 834 N N . LEU A 1 111 ? -5.535 -3.061 15.245 1.00 95.06 111 LEU A N 1
ATOM 835 C CA . LEU A 1 111 ? -6.772 -3.840 15.198 1.00 95.06 111 LEU A CA 1
ATOM 836 C C . LEU A 1 111 ? -6.815 -4.915 16.288 1.00 95.06 111 LEU A C 1
ATOM 838 O O . LEU A 1 111 ? -7.847 -5.073 16.936 1.00 95.06 111 LEU A O 1
ATOM 842 N N . ILE A 1 112 ? -5.703 -5.611 16.548 1.00 96.62 112 ILE A N 1
ATOM 843 C CA . ILE A 1 112 ? -5.617 -6.598 17.636 1.00 96.62 112 ILE A CA 1
ATOM 844 C C . ILE A 1 112 ? -5.838 -5.931 19.000 1.00 96.62 112 ILE A C 1
ATOM 846 O O . ILE A 1 112 ? -6.559 -6.476 19.834 1.00 96.62 112 ILE A O 1
ATOM 850 N N . GLN A 1 113 ? -5.251 -4.753 19.233 1.00 95.56 113 GLN A N 1
ATOM 851 C CA . GLN A 1 113 ? -5.452 -4.000 20.476 1.00 95.56 113 GLN A CA 1
ATOM 852 C C . GLN A 1 113 ? -6.906 -3.539 20.640 1.00 95.56 113 GLN A C 1
ATOM 854 O O . GLN A 1 113 ? -7.479 -3.684 21.716 1.00 95.56 113 GLN A O 1
ATOM 859 N N . LEU A 1 114 ? -7.534 -3.032 19.578 1.00 93.94 114 LEU A N 1
ATOM 860 C CA . LEU A 1 114 ? -8.944 -2.634 19.617 1.00 93.94 114 LEU A CA 1
ATOM 861 C C . LEU A 1 114 ? -9.857 -3.838 19.865 1.00 93.94 114 LEU A C 1
ATOM 863 O O . LEU A 1 114 ? -10.761 -3.772 20.698 1.00 93.94 114 LEU A O 1
ATOM 867 N N . PHE A 1 115 ? -9.590 -4.957 19.192 1.00 94.69 115 PHE A N 1
ATOM 868 C CA . PHE A 1 115 ? -10.378 -6.172 19.343 1.00 94.69 115 PHE A CA 1
ATOM 869 C C . PHE A 1 115 ? -10.208 -6.810 20.727 1.00 94.69 115 PHE A C 1
ATOM 871 O O . PHE A 1 115 ? -11.172 -7.350 21.263 1.00 94.69 115 PHE A O 1
ATOM 878 N N . SER A 1 116 ? -9.025 -6.719 21.345 1.00 96.44 116 SER A N 1
ATOM 879 C CA . SER A 1 116 ? -8.810 -7.249 22.698 1.00 96.44 116 SER A CA 1
ATOM 880 C C . SER A 1 116 ? -9.550 -6.449 23.774 1.00 96.44 116 SER A C 1
ATOM 882 O O . SER A 1 116 ? -10.002 -7.033 24.756 1.00 96.44 116 SER A O 1
ATOM 884 N N . VAL A 1 117 ? -9.723 -5.136 23.576 1.00 95.00 117 VAL A N 1
ATOM 885 C CA . VAL A 1 117 ? -10.425 -4.253 24.521 1.00 95.00 117 VAL A CA 1
ATOM 886 C C . VAL A 1 117 ? -11.941 -4.291 24.321 1.00 95.00 117 VAL A C 1
ATOM 888 O O . VAL A 1 117 ? -12.688 -4.395 25.293 1.00 95.00 117 VAL A O 1
ATOM 891 N N . TYR A 1 118 ? -12.413 -4.204 23.075 1.00 93.12 118 TYR A N 1
ATOM 892 C CA . TYR A 1 118 ? -13.835 -4.011 22.761 1.00 93.12 118 TYR A CA 1
ATOM 893 C C . TYR A 1 118 ? -14.537 -5.270 22.222 1.00 93.12 118 TYR A C 1
ATOM 895 O O . TYR A 1 118 ? -15.770 -5.314 22.154 1.00 93.12 118 TYR A O 1
ATOM 903 N N . GLY A 1 119 ? -13.792 -6.317 21.853 1.00 92.44 119 GLY A N 1
ATOM 904 C CA . GLY A 1 119 ? -14.340 -7.582 21.360 1.00 92.44 119 GLY A CA 1
ATOM 905 C C . GLY A 1 119 ? -15.232 -7.408 20.129 1.00 92.44 119 GLY A C 1
ATOM 906 O O . GLY A 1 119 ? -14.890 -6.708 19.180 1.00 92.44 119 GLY A O 1
ATOM 907 N N . VAL A 1 120 ? -16.418 -8.023 20.137 1.00 90.25 120 VAL A N 1
ATOM 908 C CA . VAL A 1 120 ? -17.386 -7.943 19.021 1.00 90.25 120 VAL A CA 1
ATOM 909 C C . VAL A 1 120 ? -18.104 -6.585 18.963 1.00 90.25 120 VAL A C 1
ATOM 911 O O . VAL A 1 120 ? -18.610 -6.197 17.913 1.00 90.25 120 VAL A O 1
ATOM 914 N N . ALA A 1 121 ? -18.121 -5.813 20.058 1.00 91.62 121 ALA A N 1
ATOM 915 C CA . ALA A 1 121 ? -18.752 -4.488 20.074 1.00 91.62 121 ALA A CA 1
ATOM 916 C C . ALA A 1 121 ? -18.033 -3.471 19.164 1.00 91.62 121 ALA A C 1
ATOM 918 O O . ALA A 1 121 ? -18.616 -2.450 18.804 1.00 91.62 121 ALA A O 1
ATOM 919 N N . THR A 1 122 ? -16.804 -3.787 18.755 1.00 88.44 122 THR A N 1
ATOM 920 C CA . THR A 1 122 ? -15.952 -3.038 17.826 1.00 88.44 122 THR A CA 1
ATOM 921 C C . THR A 1 122 ? -16.660 -2.669 16.513 1.00 88.44 122 THR A C 1
ATOM 923 O O . THR A 1 122 ? -16.534 -1.537 16.057 1.00 88.44 122 THR A O 1
ATOM 926 N N . PHE A 1 123 ? -17.499 -3.554 15.960 1.00 87.25 1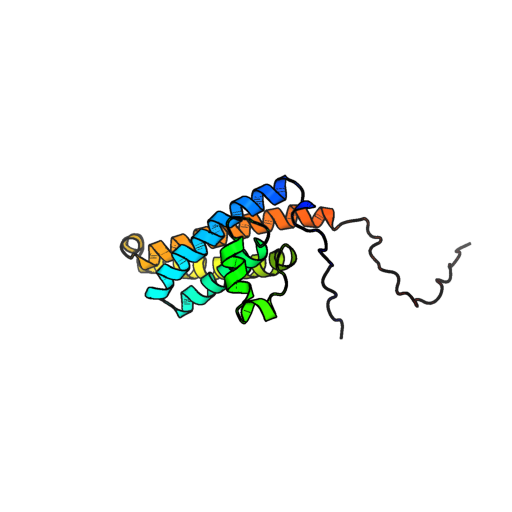23 PHE A N 1
ATOM 927 C CA . PHE A 1 123 ? -18.230 -3.321 14.699 1.00 87.25 123 PHE A CA 1
ATOM 928 C C . PHE A 1 123 ? -19.360 -2.282 14.790 1.00 87.25 123 PHE A C 1
ATOM 930 O O . PHE A 1 123 ? -20.058 -2.026 13.816 1.00 87.25 123 PHE A O 1
ATOM 937 N N . LYS A 1 124 ? -19.603 -1.692 15.967 1.00 92.94 124 LYS A N 1
ATOM 938 C CA . LYS A 1 124 ? -20.537 -0.563 16.101 1.00 92.94 124 LYS A CA 1
ATOM 939 C C . LYS A 1 124 ? -19.875 0.779 15.790 1.00 92.94 124 LYS A C 1
ATOM 941 O O . LYS A 1 124 ? -20.575 1.781 15.646 1.00 92.94 124 LYS A O 1
ATOM 946 N N . PHE A 1 125 ? -18.545 0.819 15.727 1.00 93.44 125 PHE A N 1
ATOM 947 C CA . PHE A 1 125 ? -17.786 2.043 15.535 1.00 93.44 125 PHE A CA 1
ATOM 948 C C . PHE A 1 125 ? -17.318 2.161 14.083 1.00 93.44 125 PHE A C 1
ATOM 950 O O . PHE A 1 125 ? -16.339 1.536 13.686 1.00 93.44 125 PHE A O 1
ATOM 957 N N . VAL A 1 126 ? -17.953 3.071 13.337 1.00 94.56 126 VAL A N 1
ATOM 958 C CA . VAL A 1 126 ? -17.583 3.455 11.961 1.00 94.56 126 VAL A CA 1
ATOM 959 C C . VAL A 1 126 ? -16.068 3.623 11.732 1.00 94.56 126 VAL A C 1
ATOM 961 O O . VAL A 1 126 ? -15.572 3.089 10.742 1.00 94.56 126 VAL A O 1
ATOM 964 N N . PRO A 1 127 ? -15.284 4.313 12.592 1.00 93.69 127 PRO A N 1
ATOM 965 C CA . PRO A 1 127 ? -13.844 4.456 12.353 1.00 93.69 127 PRO A CA 1
ATOM 966 C C . PRO A 1 127 ? -13.089 3.122 12.355 1.00 93.69 127 PRO A C 1
ATOM 968 O O . PRO A 1 127 ? -12.057 3.019 11.699 1.00 93.69 127 PRO A O 1
ATOM 971 N N . ILE A 1 128 ? -13.593 2.099 13.049 1.00 94.56 128 ILE A N 1
ATOM 972 C CA . ILE A 1 128 ? -12.954 0.784 13.069 1.00 94.56 128 ILE A CA 1
ATOM 973 C C . ILE A 1 128 ? -13.281 0.012 11.791 1.00 94.56 128 ILE A C 1
ATOM 975 O O . ILE A 1 128 ? -12.388 -0.609 11.224 1.00 94.56 128 ILE A O 1
ATOM 979 N N . ASP A 1 129 ? -14.504 0.132 11.269 1.00 95.12 129 ASP A N 1
ATOM 980 C CA . ASP A 1 129 ? -14.851 -0.420 9.954 1.00 95.12 129 ASP A CA 1
ATOM 981 C C . ASP A 1 129 ? -13.997 0.211 8.839 1.00 95.12 129 ASP A C 1
ATOM 983 O O . ASP A 1 129 ? -13.516 -0.489 7.946 1.00 95.12 129 ASP A O 1
ATOM 987 N N . LEU A 1 130 ? -13.743 1.526 8.921 1.00 96.38 130 LEU A N 1
ATOM 988 C CA . LEU A 1 130 ? -12.825 2.223 8.013 1.00 96.38 130 LEU A CA 1
ATOM 989 C C . LEU A 1 130 ? -11.389 1.701 8.146 1.00 96.38 130 LEU A C 1
ATOM 991 O O . LEU A 1 130 ? -10.760 1.427 7.127 1.00 96.38 130 LEU A O 1
ATOM 995 N N . LEU A 1 131 ? -10.888 1.519 9.374 1.00 96.00 131 LEU A N 1
ATOM 996 C CA . LEU A 1 131 ? -9.550 0.973 9.625 1.00 96.00 131 LEU A CA 1
ATOM 997 C C . LEU A 1 131 ? -9.406 -0.460 9.089 1.00 96.00 131 LEU A C 1
ATOM 999 O O . LEU A 1 131 ? -8.396 -0.788 8.476 1.00 96.00 131 LEU A O 1
ATOM 1003 N N . ILE A 1 132 ? -10.430 -1.304 9.245 1.00 96.56 132 ILE A N 1
ATOM 1004 C CA . ILE A 1 132 ? -10.463 -2.649 8.653 1.00 96.56 132 ILE A CA 1
ATOM 1005 C C . ILE A 1 132 ? -10.419 -2.556 7.122 1.00 96.56 132 ILE A C 1
ATOM 1007 O O . ILE A 1 132 ? -9.675 -3.298 6.483 1.00 96.56 132 ILE A O 1
ATOM 1011 N N . GLY A 1 133 ? -11.179 -1.634 6.524 1.00 97.44 133 GLY A N 1
ATOM 1012 C CA . GLY A 1 133 ? -11.157 -1.387 5.082 1.00 97.44 133 GLY A CA 1
ATOM 1013 C C . GLY A 1 133 ? -9.776 -0.966 4.570 1.00 97.44 133 GLY A C 1
ATOM 1014 O O . GLY A 1 133 ? -9.313 -1.499 3.558 1.00 97.44 133 GLY A O 1
ATOM 1015 N N . ILE A 1 134 ? -9.099 -0.067 5.292 1.00 97.50 134 ILE A N 1
ATOM 1016 C CA . ILE A 1 134 ? -7.710 0.335 5.025 1.00 97.50 134 ILE A CA 1
ATOM 1017 C C . ILE A 1 134 ? -6.794 -0.885 5.097 1.00 97.50 134 ILE A C 1
ATOM 1019 O O . ILE A 1 134 ? -6.144 -1.204 4.103 1.00 97.50 134 ILE A O 1
ATOM 1023 N N . TRP A 1 135 ? -6.825 -1.618 6.210 1.00 97.88 135 TRP A N 1
ATOM 1024 C CA . TRP A 1 135 ? -5.985 -2.792 6.435 1.00 97.88 135 TRP A CA 1
ATOM 1025 C C . TRP A 1 135 ? -6.144 -3.854 5.337 1.00 97.88 135 TRP A C 1
ATOM 1027 O O . TRP A 1 135 ? -5.153 -4.372 4.824 1.00 97.88 135 TRP A O 1
ATOM 1037 N N . VAL A 1 136 ? -7.379 -4.145 4.907 1.00 98.31 136 VAL A N 1
ATOM 1038 C CA . VAL A 1 136 ? -7.640 -5.076 3.793 1.00 98.31 136 VAL A CA 1
ATOM 1039 C C . VAL A 1 136 ? -7.024 -4.564 2.489 1.00 98.31 136 VAL A C 1
ATOM 1041 O O . VAL A 1 136 ? -6.466 -5.354 1.722 1.00 98.31 136 VAL A O 1
ATOM 1044 N N . CYS A 1 137 ? -7.113 -3.258 2.220 1.00 98.25 137 CYS A N 1
ATOM 1045 C CA . CYS A 1 137 ? -6.532 -2.675 1.015 1.00 98.25 137 CYS A CA 1
ATOM 1046 C C . CYS A 1 137 ? -5.003 -2.700 1.036 1.00 98.25 137 CYS A C 1
ATOM 1048 O O . CYS A 1 137 ? -4.388 -3.071 0.033 1.00 98.25 137 CYS A O 1
ATOM 1050 N N . GLU A 1 138 ? -4.396 -2.354 2.168 1.00 97.62 138 GLU A N 1
ATOM 1051 C CA . GLU A 1 138 ? -2.949 -2.381 2.343 1.00 97.62 138 GLU A CA 1
ATOM 1052 C C . GLU A 1 138 ? -2.419 -3.810 2.208 1.00 97.62 138 GLU A C 1
ATOM 1054 O O . GLU A 1 138 ? -1.614 -4.062 1.309 1.00 97.62 138 GLU A O 1
ATOM 1059 N N . LEU A 1 139 ? -2.975 -4.768 2.959 1.00 98.25 139 LEU A N 1
ATOM 1060 C CA . LEU A 1 139 ? -2.593 -6.180 2.892 1.00 98.25 139 LEU A CA 1
ATOM 1061 C C . LEU A 1 139 ? -2.769 -6.750 1.478 1.00 98.25 139 LEU A C 1
ATOM 1063 O O . LEU A 1 139 ? -1.873 -7.419 0.954 1.00 98.25 139 LEU A O 1
ATOM 1067 N N . GLY A 1 140 ? -3.910 -6.474 0.838 1.00 98.12 140 GLY A N 1
ATOM 1068 C CA . GLY A 1 140 ? -4.186 -6.905 -0.531 1.00 98.12 140 GLY A CA 1
ATOM 1069 C C . GLY A 1 140 ? -3.157 -6.358 -1.521 1.00 98.12 140 GLY A C 1
ATOM 1070 O O . GLY A 1 140 ? -2.623 -7.107 -2.345 1.00 98.12 140 GLY A O 1
ATOM 1071 N N . SER A 1 141 ? -2.818 -5.073 -1.399 1.00 97.50 141 SER A N 1
ATOM 1072 C CA . SER A 1 141 ? -1.803 -4.433 -2.236 1.00 97.50 141 SER A CA 1
ATOM 1073 C C . SER A 1 141 ? -0.400 -5.000 -1.987 1.00 97.50 141 SER A C 1
ATOM 1075 O O . SER A 1 141 ? 0.295 -5.313 -2.953 1.00 97.50 141 SER A O 1
ATOM 1077 N N . THR A 1 142 ? -0.013 -5.248 -0.730 1.00 97.81 142 THR A N 1
ATOM 1078 C CA . THR A 1 142 ? 1.271 -5.861 -0.364 1.00 97.81 142 THR A CA 1
ATOM 1079 C C . THR A 1 142 ? 1.401 -7.258 -0.963 1.00 97.81 142 THR A C 1
ATOM 1081 O O . THR A 1 142 ? 2.415 -7.569 -1.588 1.00 97.81 142 THR A O 1
ATOM 1084 N N . VAL A 1 143 ? 0.369 -8.102 -0.842 1.00 98.12 143 VAL A N 1
ATOM 1085 C CA . VAL A 1 143 ? 0.391 -9.470 -1.385 1.00 98.12 143 VAL A CA 1
ATOM 1086 C C . VAL A 1 143 ? 0.511 -9.458 -2.910 1.00 98.12 143 VAL A C 1
ATOM 1088 O O . VAL A 1 143 ? 1.305 -10.222 -3.468 1.00 98.12 143 VAL A O 1
ATOM 1091 N N . LEU A 1 144 ? -0.241 -8.597 -3.603 1.00 97.56 144 LEU A N 1
ATOM 1092 C CA . LEU A 1 144 ? -0.161 -8.485 -5.061 1.00 97.56 144 LEU A CA 1
ATOM 1093 C C . LEU A 1 144 ? 1.190 -7.933 -5.522 1.00 97.56 144 LEU A C 1
ATOM 1095 O O . LEU A 1 144 ? 1.805 -8.513 -6.416 1.00 97.56 144 LEU A O 1
ATOM 1099 N N . CYS A 1 145 ? 1.691 -6.869 -4.896 1.00 96.19 145 CYS A N 1
ATOM 1100 C CA . CYS A 1 145 ? 2.991 -6.291 -5.230 1.00 96.19 145 CYS A CA 1
ATOM 1101 C C . CYS A 1 145 ? 4.143 -7.256 -4.939 1.00 96.19 145 CYS A C 1
ATOM 1103 O O . CYS A 1 145 ? 5.084 -7.322 -5.726 1.00 96.19 145 CYS A O 1
ATOM 1105 N N . TYR A 1 146 ? 4.052 -8.070 -3.884 1.00 96.69 146 TYR A N 1
ATOM 1106 C CA . TYR A 1 146 ? 5.022 -9.129 -3.614 1.00 96.69 146 TYR A CA 1
ATOM 1107 C C . TYR A 1 146 ? 5.032 -10.192 -4.721 1.00 96.69 146 TYR A C 1
ATOM 1109 O O . TYR A 1 146 ? 6.101 -10.630 -5.150 1.00 96.69 146 TYR A O 1
ATOM 1117 N N . ARG A 1 147 ? 3.856 -10.581 -5.234 1.00 96.31 147 ARG A N 1
ATOM 1118 C CA . ARG A 1 147 ? 3.754 -11.497 -6.383 1.00 96.31 147 ARG A CA 1
ATOM 1119 C C . ARG A 1 147 ? 4.326 -10.877 -7.656 1.00 96.31 147 ARG A C 1
ATOM 1121 O O . ARG A 1 147 ? 5.102 -11.537 -8.336 1.00 96.31 147 ARG A O 1
ATOM 1128 N N . VAL A 1 148 ? 4.013 -9.613 -7.943 1.00 94.44 148 VAL A N 1
ATOM 1129 C CA . VAL A 1 148 ? 4.601 -8.878 -9.079 1.00 94.44 148 VAL A CA 1
ATOM 1130 C C . VAL A 1 148 ? 6.122 -8.837 -8.954 1.00 94.44 148 VAL A C 1
ATOM 1132 O O . VAL A 1 148 ? 6.821 -9.186 -9.897 1.00 94.44 148 VAL A O 1
ATOM 1135 N N . MET A 1 149 ? 6.647 -8.498 -7.776 1.00 92.88 149 MET A N 1
ATOM 1136 C CA . MET A 1 149 ? 8.087 -8.472 -7.522 1.00 92.88 149 MET A CA 1
ATOM 1137 C C . MET A 1 149 ? 8.728 -9.846 -7.763 1.00 92.88 149 MET A C 1
ATOM 1139 O O . MET A 1 149 ? 9.767 -9.923 -8.413 1.00 92.88 149 MET A O 1
ATOM 1143 N N . LYS A 1 150 ? 8.087 -10.935 -7.315 1.00 91.81 150 LYS A N 1
ATOM 1144 C CA . LYS A 1 150 ? 8.533 -12.311 -7.590 1.00 91.81 150 LYS A CA 1
ATOM 1145 C C . LYS A 1 150 ? 8.520 -12.689 -9.067 1.00 91.81 150 LYS A C 1
ATOM 1147 O O . LYS A 1 150 ? 9.334 -13.514 -9.453 1.00 91.81 150 LYS A O 1
ATOM 1152 N N . LEU A 1 151 ? 7.618 -12.133 -9.871 1.00 90.25 151 LEU A N 1
ATOM 1153 C CA . LEU A 1 151 ? 7.568 -12.386 -11.316 1.00 90.25 151 LEU A CA 1
ATOM 1154 C C . LEU A 1 151 ? 8.604 -11.560 -12.086 1.00 90.25 151 LEU A C 1
ATOM 1156 O O . LEU A 1 151 ? 9.067 -11.984 -13.138 1.00 90.25 151 LEU A O 1
ATOM 1160 N N . VAL A 1 152 ? 8.980 -10.390 -11.567 1.00 86.75 152 VAL A N 1
ATOM 1161 C CA . VAL A 1 152 ? 9.942 -9.486 -12.214 1.00 8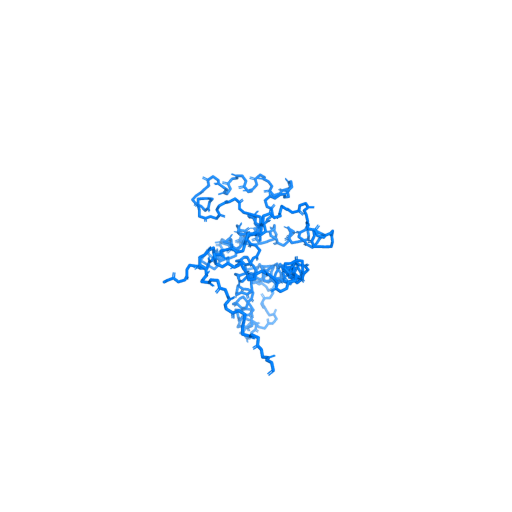6.75 152 VAL A CA 1
ATOM 1162 C C . VAL A 1 152 ? 11.393 -9.826 -11.844 1.00 86.75 152 VAL A C 1
ATOM 1164 O O . VAL A 1 152 ? 12.279 -9.694 -12.684 1.00 86.75 152 VAL A O 1
ATOM 1167 N N . LEU A 1 153 ? 11.652 -10.297 -10.619 1.00 81.38 153 LEU A N 1
ATOM 1168 C CA . LEU A 1 153 ? 12.992 -10.674 -10.134 1.00 81.38 153 LEU A CA 1
ATOM 1169 C C . LEU A 1 153 ? 13.720 -11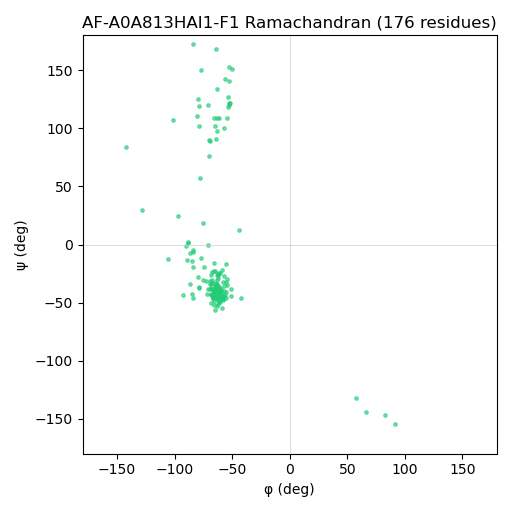.721 -11.009 1.00 81.38 153 LEU A C 1
ATOM 1171 O O . LEU A 1 153 ? 14.888 -11.496 -11.321 1.00 81.38 153 LEU A O 1
ATOM 1175 N N . PRO A 1 154 ? 13.086 -12.828 -11.443 1.00 67.50 154 PRO A N 1
ATOM 1176 C CA . PRO A 1 154 ? 13.720 -13.820 -12.313 1.00 67.50 154 PRO A CA 1
ATOM 1177 C C . PRO A 1 154 ? 14.108 -13.230 -13.667 1.00 67.50 154 PRO A C 1
ATOM 1179 O O . PRO A 1 154 ? 15.150 -13.566 -14.213 1.00 67.50 154 PRO A O 1
ATOM 1182 N N . THR A 1 155 ? 13.314 -12.290 -14.180 1.00 59.91 155 THR A N 1
ATOM 1183 C CA . THR A 1 155 ? 13.604 -11.569 -15.426 1.00 59.91 155 THR A CA 1
ATOM 1184 C C . THR A 1 155 ? 14.822 -10.651 -15.289 1.00 59.91 155 THR A C 1
ATOM 1186 O O . THR A 1 155 ? 15.477 -10.348 -16.281 1.00 59.91 155 THR A O 1
ATOM 1189 N N . MET A 1 156 ? 15.155 -10.223 -14.065 1.00 55.47 156 MET A N 1
ATOM 1190 C CA . MET A 1 156 ? 16.388 -9.482 -13.770 1.00 55.47 156 MET A CA 1
ATOM 1191 C C . MET A 1 156 ? 17.602 -10.384 -13.552 1.00 55.47 156 MET A C 1
ATOM 1193 O O . MET A 1 156 ? 18.729 -9.913 -13.689 1.00 55.47 156 MET A O 1
ATOM 1197 N N . GLN A 1 157 ? 17.394 -11.668 -13.249 1.00 51.88 157 GLN A N 1
ATOM 1198 C CA . GLN A 1 157 ? 18.440 -12.690 -13.273 1.00 51.88 157 GLN A CA 1
ATOM 1199 C C . GLN A 1 157 ? 18.724 -13.116 -14.720 1.00 51.88 157 GLN A C 1
ATOM 1201 O O . GLN A 1 157 ? 18.686 -14.295 -15.069 1.00 51.88 157 GLN A O 1
ATOM 1206 N N . GLY A 1 158 ? 19.089 -12.141 -15.561 1.00 50.62 158 GLY A N 1
ATOM 1207 C CA . GLY A 1 158 ? 20.058 -12.428 -16.614 1.00 50.62 158 GLY A CA 1
ATOM 1208 C C . GLY A 1 158 ? 21.273 -13.125 -15.983 1.00 50.62 158 GLY A C 1
ATOM 1209 O O . GLY A 1 158 ? 21.516 -12.945 -14.782 1.00 50.62 158 GLY A O 1
ATOM 1210 N N . PRO A 1 159 ? 21.986 -13.975 -16.742 1.00 42.72 159 PRO A N 1
ATOM 1211 C CA . PRO A 1 159 ? 23.021 -14.841 -16.191 1.00 42.72 159 PRO A CA 1
ATOM 1212 C C . PRO A 1 159 ? 24.011 -14.008 -15.379 1.00 42.72 159 PRO A C 1
ATOM 1214 O O . PRO A 1 159 ? 24.178 -12.819 -15.635 1.00 42.72 159 PRO A O 1
ATOM 1217 N N . LEU A 1 160 ? 24.643 -14.647 -14.401 1.00 47.81 160 LEU A N 1
ATOM 1218 C CA . LEU A 1 160 ? 25.666 -14.171 -13.459 1.00 47.81 160 LEU A CA 1
ATOM 1219 C C . LEU A 1 160 ? 26.828 -13.296 -14.015 1.00 47.81 160 LEU A C 1
ATOM 1221 O O . LEU A 1 160 ? 27.786 -13.039 -13.294 1.00 47.81 160 LEU A O 1
ATOM 1225 N N . ASP A 1 161 ? 26.743 -12.790 -15.242 1.00 45.44 161 ASP A N 1
ATOM 1226 C CA . ASP A 1 161 ? 27.674 -11.904 -15.936 1.00 45.44 161 ASP A CA 1
ATOM 1227 C C . ASP A 1 161 ? 27.422 -10.404 -15.694 1.00 45.44 161 ASP A C 1
ATOM 1229 O O . ASP A 1 161 ? 28.167 -9.566 -16.196 1.00 45.44 161 ASP A O 1
ATOM 1233 N N . ALA A 1 162 ? 26.432 -10.014 -14.881 1.00 48.97 162 ALA A N 1
ATOM 1234 C CA . ALA A 1 162 ? 26.264 -8.613 -14.464 1.00 48.97 162 ALA A CA 1
ATOM 1235 C C . ALA A 1 162 ? 27.288 -8.157 -13.398 1.00 48.97 162 ALA A C 1
ATOM 1237 O O . ALA A 1 162 ? 27.111 -7.116 -12.761 1.00 48.97 162 ALA A O 1
ATOM 1238 N N . TYR A 1 163 ? 28.402 -8.883 -13.234 1.00 45.16 163 TYR A N 1
ATOM 1239 C CA . TYR A 1 163 ? 29.654 -8.226 -12.879 1.00 45.16 163 TYR A CA 1
ATOM 1240 C C . TYR A 1 163 ? 30.024 -7.304 -14.038 1.00 45.16 163 TYR A C 1
ATOM 1242 O O . TYR A 1 163 ? 30.705 -7.689 -14.985 1.00 45.16 163 TYR A O 1
ATOM 1250 N N . GLN A 1 164 ? 29.560 -6.061 -13.957 1.00 47.09 164 GLN A N 1
ATOM 1251 C CA . GLN A 1 164 ? 30.054 -4.985 -14.795 1.00 47.09 164 GLN A CA 1
ATOM 1252 C C . GLN A 1 164 ? 31.567 -4.901 -14.544 1.00 47.09 164 GLN A C 1
ATOM 1254 O O . GLN A 1 164 ? 31.997 -4.420 -13.493 1.00 47.09 164 GLN A O 1
ATOM 1259 N N . GLN A 1 165 ? 32.375 -5.462 -15.454 1.00 47.78 165 GLN A N 1
ATOM 1260 C CA . GLN A 1 165 ? 33.829 -5.358 -15.378 1.00 47.78 165 GLN A CA 1
ATOM 1261 C C . GLN A 1 165 ? 34.160 -3.872 -15.259 1.00 47.78 165 GLN A C 1
ATOM 1263 O O . GLN A 1 165 ? 33.760 -3.066 -16.102 1.00 47.78 165 GLN A O 1
ATOM 1268 N N . LEU A 1 166 ? 34.828 -3.498 -14.166 1.00 55.31 166 LEU A N 1
ATOM 1269 C CA . LEU A 1 166 ? 35.301 -2.135 -13.979 1.00 55.31 166 LEU A CA 1
ATOM 1270 C C . LEU A 1 166 ? 36.137 -1.766 -15.217 1.00 55.31 166 LEU A C 1
ATOM 1272 O O . LEU A 1 166 ? 37.075 -2.505 -15.520 1.00 55.31 166 LEU A O 1
ATOM 1276 N N . PRO A 1 167 ? 35.856 -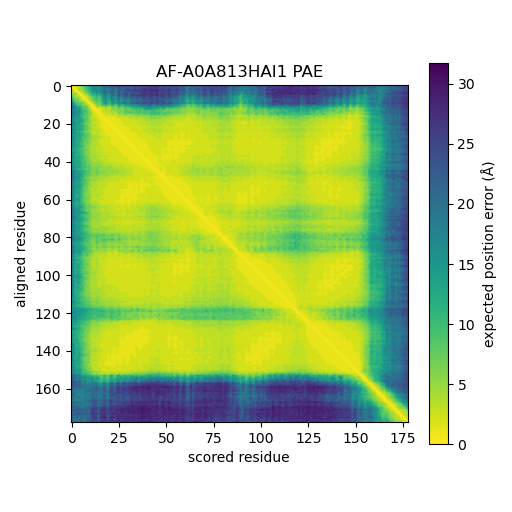0.642 -15.906 1.00 60.03 167 PRO A N 1
ATOM 1277 C CA . PRO A 1 167 ? 36.547 -0.260 -17.143 1.00 60.03 167 PRO A CA 1
ATOM 1278 C C . PRO A 1 167 ? 38.078 -0.183 -17.032 1.00 60.03 167 PRO A C 1
ATOM 1280 O O . PRO A 1 167 ? 38.758 -0.181 -18.048 1.00 60.03 167 PRO A O 1
ATOM 1283 N N . ASN A 1 168 ? 38.612 -0.130 -15.805 1.00 60.97 168 ASN A N 1
ATOM 1284 C CA . ASN A 1 168 ? 40.034 0.009 -15.496 1.00 60.97 168 ASN A CA 1
ATOM 1285 C C . ASN A 1 168 ? 40.552 -1.062 -14.515 1.00 60.97 168 ASN A C 1
ATOM 1287 O O . ASN A 1 168 ? 41.464 -0.794 -13.732 1.00 60.97 168 ASN A O 1
ATOM 1291 N N . GLY A 1 169 ? 39.969 -2.264 -14.501 1.00 60.72 169 GLY A N 1
ATOM 1292 C CA . GLY A 1 169 ? 40.617 -3.393 -13.828 1.00 60.72 169 GLY A CA 1
ATOM 1293 C C . GLY A 1 169 ? 41.955 -3.716 -14.516 1.00 60.72 169 GLY A C 1
ATOM 1294 O O . GLY A 1 169 ? 41.986 -3.745 -15.748 1.00 60.72 169 GLY A O 1
ATOM 1295 N N . PRO A 1 170 ? 43.066 -3.931 -13.782 1.00 61.22 170 PRO A N 1
ATOM 1296 C CA . PRO A 1 170 ? 44.330 -4.334 -14.396 1.00 61.22 170 PRO A CA 1
ATOM 1297 C C . PRO A 1 170 ? 44.116 -5.615 -15.220 1.00 61.22 170 PRO A C 1
ATOM 1299 O O . PRO A 1 170 ? 43.323 -6.464 -14.804 1.00 61.22 170 PRO A O 1
ATOM 1302 N N . PRO A 1 171 ? 44.780 -5.763 -16.384 1.00 61.91 171 PRO A N 1
ATOM 1303 C CA . PRO A 1 171 ? 44.603 -6.927 -17.242 1.00 61.91 171 PRO A CA 1
ATOM 1304 C C . PRO A 1 171 ? 44.839 -8.194 -16.422 1.00 61.91 171 PRO A C 1
ATOM 1306 O O . PRO A 1 171 ? 45.910 -8.380 -15.844 1.00 61.91 171 PRO A O 1
ATOM 1309 N N . GLY A 1 172 ? 43.797 -9.023 -16.332 1.00 57.38 172 GLY A N 1
ATOM 1310 C CA . GLY A 1 172 ? 43.809 -10.266 -15.579 1.00 57.38 172 GLY A CA 1
ATOM 1311 C C . GLY A 1 172 ? 44.969 -11.135 -16.041 1.00 57.38 172 GLY A C 1
ATOM 1312 O O . GLY A 1 172 ? 44.968 -11.657 -17.154 1.00 57.38 172 GLY A O 1
ATOM 1313 N N . GLN A 1 173 ? 45.971 -11.261 -15.178 1.00 54.16 173 GLN A N 1
ATOM 1314 C CA . GLN A 1 173 ? 47.082 -12.175 -15.347 1.00 54.16 173 GLN A CA 1
ATOM 1315 C C . GLN A 1 173 ? 46.498 -13.592 -15.296 1.00 54.16 173 GLN A C 1
ATOM 1317 O O . GLN A 1 173 ? 46.125 -14.083 -14.231 1.00 54.16 173 GLN A O 1
ATOM 1322 N N . GLN A 1 174 ? 46.338 -14.219 -16.463 1.00 51.34 174 GLN A N 1
ATOM 1323 C CA . GLN A 1 174 ? 45.954 -15.623 -16.570 1.00 51.34 174 GLN A CA 1
ATOM 1324 C C . GLN A 1 174 ? 47.067 -16.460 -15.928 1.00 51.34 174 GLN A C 1
ATOM 1326 O O . GLN A 1 174 ? 48.107 -16.706 -16.536 1.00 51.34 174 GLN A O 1
ATOM 1331 N N . LEU A 1 175 ? 46.877 -16.852 -14.668 1.00 52.78 175 LEU A N 1
ATOM 1332 C CA . LEU A 1 175 ? 47.714 -17.840 -13.996 1.00 52.78 175 LEU A CA 1
ATOM 1333 C C . LEU A 1 175 ? 47.422 -19.203 -14.627 1.00 52.78 175 LEU A C 1
ATOM 1335 O O . LEU A 1 175 ? 46.504 -19.914 -14.224 1.00 52.78 175 LEU A O 1
ATOM 1339 N N . GLY A 1 176 ? 48.186 -19.529 -15.670 1.00 58.50 176 GLY A N 1
ATOM 1340 C CA . GLY A 1 176 ? 48.266 -20.878 -16.209 1.00 58.50 176 GLY A CA 1
ATOM 1341 C C . GLY A 1 176 ? 48.907 -21.789 -15.169 1.00 58.50 176 GLY A C 1
ATOM 1342 O O . GLY A 1 176 ? 50.100 -21.677 -14.898 1.00 58.50 176 GLY A O 1
ATOM 1343 N N . PHE A 1 177 ? 48.109 -22.671 -14.577 1.00 52.06 177 PHE A N 1
ATOM 1344 C CA . PHE A 1 177 ? 48.624 -23.829 -13.861 1.00 52.06 177 PHE A CA 1
ATOM 1345 C C . PHE A 1 177 ? 48.971 -24.893 -14.904 1.00 52.06 177 PHE A C 1
ATOM 1347 O O . PHE A 1 177 ? 48.078 -25.405 -15.583 1.00 52.06 177 PHE A O 1
ATOM 1354 N N . ALA A 1 178 ? 50.271 -25.136 -15.067 1.00 60.81 178 ALA A N 1
ATOM 1355 C CA . ALA A 1 178 ? 50.825 -26.282 -15.782 1.00 60.81 178 ALA A CA 1
ATOM 1356 C C . ALA A 1 178 ? 50.985 -27.468 -14.825 1.00 60.81 178 ALA A C 1
ATOM 1358 O O . ALA A 1 178 ? 51.284 -27.213 -13.633 1.00 60.81 178 ALA A O 1
#